Protein AF-A0A8C2ZSW8-F1 (afdb_monomer_lite)

Radius of gyration: 35.11 Å; chains: 1; bounding box: 58×54×121 Å

Sequence (244 aa):
MNSIKPERTEEQVAEGRSINLTCQYEGAIYSIQWYKQNQRSRPEFLLYITEGGLIRKTASDFSAHINKEEKRVHLEISSAAVTDSAVYYCALRPTVTGNTQSLYKNLWSKDNTPSFYKLSDGNTSLCLATDFSRTKAAKTKAGFNRTDAVRISGHSLYNQVALWSGEEDECEEGESASEYRTSALKVNMVSLTILGLRLLFLKTIVFNVLMTLRLWISHCKYYIYINIYIRIYIYIYIYIYIYI

Organism: Cyclopterus lumpus (NCBI:txid8103)

Secondary structure (DSSP, 8-state):
--EEEES-S-----TT--EEEEEEEES--S-EEEEEE-TTSPPEEEEEE-TT--EEESS-S-EEEEETTTTEEEEEESS--GGG-SEEEEEEPP---S--------------PPEEEEEEETTEEEEEEEEESSTTSGGGSTTTTSS--EEPTTSS-EEEEEE--SSSS----S--------------HHHHHHHHHHHHHHHHHHHHHHHHHHHHHHHHHHHHHHHHHHHHHHHHHHHHHH--

InterPro domains:
  IPR003599 Immunoglobulin domain subtype [SM00409] (8-106)
  IPR007110 Immunoglobulin-like domain [PS50835] (6-104)
  IPR013106 Immunoglobulin V-set domain [PF07686] (12-101)
  IPR013106 Immunoglobulin V-set domain [SM00406] (18-92)
  IPR013783 Immunoglobulin-like fold [G3DSA:2.60.40.10] (2-111)
  IPR036179 Immunoglobulin-like domain superfamily [SSF48726] (12-95)
  IPR051287 T cell receptor variable region [PTHR19367] (2-106)

Structure (mmCIF, N/CA/C/O backbone):
data_AF-A0A8C2ZSW8-F1
#
_entry.id   AF-A0A8C2ZSW8-F1
#
loop_
_atom_site.group_PDB
_atom_site.id
_atom_site.type_symbol
_atom_site.label_atom_id
_atom_site.label_alt_id
_atom_site.label_comp_id
_atom_site.label_asym_id
_atom_site.label_entity_id
_atom_site.label_seq_id
_atom_site.pdbx_PDB_ins_code
_atom_site.Cartn_x
_atom_site.Cartn_y
_atom_site.Cartn_z
_atom_site.occupancy
_atom_site.B_iso_or_equiv
_atom_site.auth_seq_id
_atom_site.auth_comp_id
_atom_site.auth_asym_id
_atom_site.auth_atom_id
_atom_site.pdbx_PDB_model_num
ATOM 1 N N . MET A 1 1 ? 19.226 9.048 -4.694 1.00 73.06 1 MET A N 1
ATOM 2 C CA . MET A 1 1 ? 18.314 8.372 -3.745 1.00 73.06 1 MET A CA 1
ATOM 3 C C . MET A 1 1 ? 17.527 7.345 -4.536 1.00 73.06 1 MET A C 1
ATOM 5 O O . MET A 1 1 ? 17.162 7.664 -5.658 1.00 73.06 1 MET A O 1
ATOM 9 N N . ASN A 1 2 ? 17.335 6.130 -4.020 1.00 86.25 2 ASN A N 1
ATOM 10 C CA . ASN A 1 2 ? 16.596 5.104 -4.759 1.00 86.25 2 ASN A CA 1
ATOM 11 C C . ASN A 1 2 ? 15.092 5.338 -4.596 1.00 86.25 2 ASN A C 1
ATOM 13 O O . ASN A 1 2 ? 14.635 5.570 -3.475 1.00 86.25 2 ASN A O 1
ATOM 17 N N . SER A 1 3 ? 14.336 5.275 -5.687 1.00 89.81 3 SER A N 1
ATOM 18 C CA . SER A 1 3 ? 12.885 5.480 -5.673 1.00 89.81 3 SER A CA 1
ATOM 19 C C . SER A 1 3 ? 12.189 4.480 -6.595 1.00 89.81 3 SER A C 1
ATOM 21 O O . SER A 1 3 ? 12.804 3.928 -7.508 1.00 89.81 3 SER A O 1
ATOM 23 N N . ILE A 1 4 ? 10.914 4.205 -6.324 1.00 93.56 4 ILE A N 1
ATOM 24 C CA . ILE A 1 4 ? 10.045 3.431 -7.210 1.00 93.56 4 ILE A CA 1
ATOM 25 C C . ILE A 1 4 ? 8.642 4.024 -7.166 1.00 93.56 4 ILE A C 1
ATOM 27 O O . ILE A 1 4 ? 8.156 4.395 -6.095 1.00 93.56 4 ILE A O 1
ATOM 31 N N . LYS A 1 5 ? 8.006 4.139 -8.328 1.00 93.88 5 LYS A N 1
ATOM 32 C CA . LYS A 1 5 ? 6.647 4.660 -8.480 1.00 93.88 5 LYS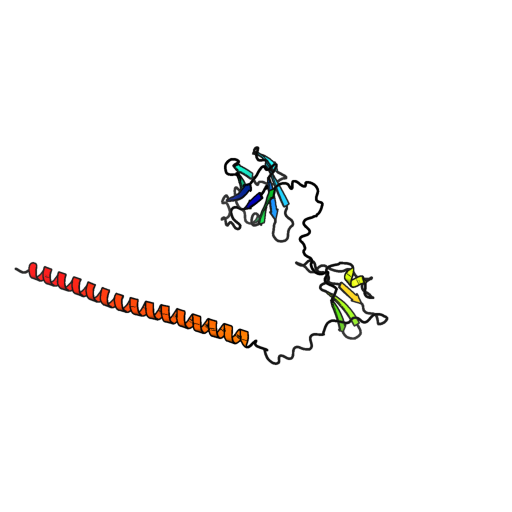 A CA 1
ATOM 33 C C . LYS A 1 5 ? 5.897 3.871 -9.556 1.00 93.88 5 LYS A C 1
ATOM 35 O O . LYS A 1 5 ? 6.515 3.488 -10.552 1.00 93.88 5 LYS A O 1
ATOM 40 N N . PRO A 1 6 ? 4.592 3.617 -9.386 1.00 95.31 6 PRO A N 1
ATOM 41 C CA . PRO A 1 6 ? 3.788 3.037 -10.452 1.00 95.31 6 PRO A CA 1
ATOM 42 C C . PRO A 1 6 ? 3.652 4.036 -11.609 1.00 95.31 6 PRO A C 1
ATOM 44 O O . PRO A 1 6 ? 3.584 5.244 -11.384 1.00 95.31 6 PRO A O 1
ATOM 47 N N . GLU A 1 7 ? 3.620 3.544 -12.847 1.00 93.62 7 GLU A N 1
ATOM 48 C CA . GLU A 1 7 ? 3.393 4.388 -14.030 1.00 93.62 7 GLU A CA 1
ATOM 49 C C . GLU A 1 7 ? 1.931 4.844 -14.118 1.00 93.62 7 GLU A C 1
ATOM 51 O O . GLU A 1 7 ? 1.646 5.961 -14.547 1.00 93.62 7 GLU A O 1
ATOM 56 N N . ARG A 1 8 ? 1.008 3.997 -13.649 1.00 91.00 8 ARG A N 1
ATOM 57 C CA . ARG A 1 8 ? -0.427 4.271 -13.555 1.00 91.00 8 ARG A CA 1
ATOM 58 C C . ARG A 1 8 ? -0.968 3.792 -12.216 1.00 91.00 8 ARG A C 1
ATOM 60 O O . ARG A 1 8 ? -0.540 2.768 -11.693 1.00 91.00 8 ARG A O 1
ATOM 67 N N . THR A 1 9 ? -1.895 4.558 -11.650 1.00 91.50 9 THR A N 1
ATOM 68 C CA . THR A 1 9 ? -2.510 4.267 -10.344 1.00 91.50 9 THR A CA 1
ATOM 69 C C . THR A 1 9 ? -3.731 3.362 -10.445 1.00 91.50 9 THR A C 1
ATOM 71 O O . THR A 1 9 ? -4.116 2.753 -9.453 1.00 91.50 9 THR A O 1
ATOM 74 N N . GLU A 1 10 ? -4.341 3.293 -11.626 1.00 91.88 10 GLU A N 1
ATOM 75 C CA . GLU A 1 10 ? -5.498 2.462 -11.929 1.00 91.88 10 GLU A CA 1
ATOM 76 C C . GLU A 1 10 ? -5.354 1.931 -13.354 1.00 91.88 10 GLU A C 1
ATOM 78 O O . GLU A 1 10 ? -4.911 2.651 -14.250 1.00 91.88 10 GLU A O 1
ATOM 83 N N . GLU A 1 11 ? -5.727 0.672 -13.543 1.00 92.06 11 GLU A N 1
ATOM 84 C CA . GLU A 1 11 ? -5.757 0.007 -14.836 1.00 92.06 11 GLU A CA 1
ATOM 85 C C . GLU A 1 11 ? -7.019 -0.843 -14.928 1.00 92.06 11 GLU A C 1
ATOM 87 O O . GLU A 1 11 ? -7.461 -1.430 -13.938 1.00 92.06 11 GLU A O 1
ATOM 92 N N . GLN A 1 12 ? -7.587 -0.925 -16.127 1.00 93.38 12 GLN A N 1
ATOM 93 C CA . GLN A 1 12 ? -8.774 -1.725 -16.401 1.00 93.38 12 GLN A CA 1
ATOM 94 C C . GLN A 1 12 ? -8.507 -2.614 -17.611 1.00 93.38 12 GLN A C 1
ATOM 96 O O . GLN A 1 12 ? -7.976 -2.166 -18.627 1.00 93.38 12 GLN A O 1
ATOM 101 N N . VAL A 1 13 ? -8.878 -3.886 -17.499 1.00 94.69 13 VAL A N 1
ATOM 102 C CA . VAL A 1 13 ? -8.685 -4.888 -18.546 1.00 94.69 13 VAL A CA 1
ATOM 103 C C . VAL A 1 13 ? -9.890 -5.818 -18.590 1.00 94.69 13 VAL A C 1
ATOM 105 O O . VAL A 1 13 ? -10.469 -6.148 -17.557 1.00 94.69 13 VAL A O 1
ATOM 108 N N . ALA A 1 14 ? -10.293 -6.209 -19.796 1.00 93.88 14 ALA A N 1
ATOM 109 C CA . ALA A 1 14 ? -11.344 -7.200 -19.980 1.00 93.88 14 ALA A CA 1
ATOM 110 C C . ALA A 1 14 ? -10.834 -8.603 -19.615 1.00 93.88 14 ALA A C 1
ATOM 112 O O . ALA A 1 14 ? -9.667 -8.923 -19.844 1.00 93.88 14 ALA A O 1
ATOM 113 N N . GLU A 1 15 ? -11.719 -9.451 -19.095 1.00 95.31 15 GLU A N 1
ATOM 114 C CA . GLU A 1 15 ? -11.393 -10.841 -18.770 1.00 95.31 15 GLU A CA 1
ATOM 115 C C . GLU A 1 15 ? -10.804 -11.587 -19.986 1.00 95.31 15 GLU A C 1
ATOM 117 O O . GLU A 1 15 ? -11.205 -11.369 -21.133 1.00 95.31 15 GLU A O 1
ATOM 122 N N . GLY A 1 16 ? -9.801 -12.431 -19.741 1.00 93.19 16 GLY A N 1
ATOM 123 C CA . GLY A 1 16 ? -9.070 -13.184 -20.764 1.00 93.19 16 GLY A CA 1
ATOM 124 C C . GLY A 1 16 ? -8.029 -12.377 -21.549 1.00 93.19 16 GLY A C 1
ATOM 125 O O . GLY A 1 16 ? -7.341 -12.939 -22.400 1.00 93.19 16 GLY A O 1
ATOM 126 N N . ARG A 1 17 ? -7.887 -11.067 -21.301 1.00 94.94 17 ARG A N 1
ATOM 127 C CA . ARG A 1 17 ? -6.838 -10.239 -21.920 1.00 94.94 17 ARG A CA 1
ATOM 128 C C . ARG A 1 17 ? -5.598 -10.158 -21.040 1.00 94.94 17 ARG A C 1
ATOM 130 O O . ARG A 1 17 ? -5.680 -10.231 -19.817 1.00 94.94 17 ARG A O 1
ATOM 137 N N . SER A 1 18 ? -4.452 -9.964 -21.682 1.00 93.69 18 SER A N 1
ATOM 138 C CA . SER A 1 18 ? -3.184 -9.734 -20.999 1.00 93.69 18 SER A CA 1
ATOM 139 C C . SER A 1 18 ? -3.051 -8.280 -20.547 1.00 93.69 18 SER A C 1
ATOM 141 O O . SER A 1 18 ? -3.403 -7.369 -21.303 1.00 93.69 18 SER A O 1
ATOM 143 N N . ILE A 1 19 ? -2.468 -8.048 -19.372 1.00 94.56 19 ILE A N 1
ATOM 144 C CA . ILE A 1 19 ? -2.087 -6.711 -18.904 1.00 94.56 19 ILE A CA 1
ATOM 145 C C . ILE A 1 19 ? -0.698 -6.714 -18.262 1.00 94.56 19 ILE A C 1
ATOM 147 O O . ILE A 1 19 ? -0.321 -7.664 -17.578 1.00 94.56 19 ILE A O 1
ATOM 151 N N . ASN A 1 20 ? 0.031 -5.611 -18.451 1.00 95.38 20 ASN A N 1
ATOM 152 C CA . ASN A 1 20 ? 1.308 -5.344 -17.798 1.00 95.38 20 ASN A CA 1
ATOM 153 C C . ASN A 1 20 ? 1.169 -4.191 -16.803 1.00 95.38 20 ASN A C 1
ATOM 155 O O . ASN A 1 20 ? 0.930 -3.051 -17.197 1.00 95.38 20 ASN A O 1
ATOM 159 N N . LEU A 1 21 ? 1.367 -4.479 -15.519 1.00 95.62 21 LEU A N 1
ATOM 160 C CA . LEU A 1 21 ? 1.432 -3.465 -14.471 1.00 95.62 21 LEU A CA 1
ATOM 161 C C . LEU A 1 21 ? 2.863 -2.943 -14.379 1.00 95.62 21 LEU A C 1
ATOM 163 O O . LEU A 1 21 ? 3.784 -3.707 -14.093 1.00 95.62 21 LEU A O 1
ATOM 167 N N . THR A 1 22 ? 3.055 -1.647 -14.618 1.00 96.94 22 THR A N 1
ATOM 168 C CA . THR A 1 22 ? 4.392 -1.061 -14.780 1.00 96.94 22 THR A CA 1
ATOM 169 C C . THR A 1 22 ? 4.775 -0.169 -13.609 1.00 96.94 22 THR A C 1
ATOM 171 O O . THR A 1 22 ? 4.013 0.710 -13.203 1.00 96.94 22 THR A O 1
ATOM 174 N N . CYS A 1 23 ? 6.002 -0.339 -13.119 1.00 95.69 23 CYS A N 1
ATOM 175 C CA . CYS A 1 23 ? 6.649 0.600 -12.215 1.00 95.69 23 CYS A CA 1
ATOM 176 C C . CYS A 1 23 ? 7.942 1.150 -12.811 1.00 95.69 23 CYS A C 1
ATOM 178 O O . CYS A 1 23 ?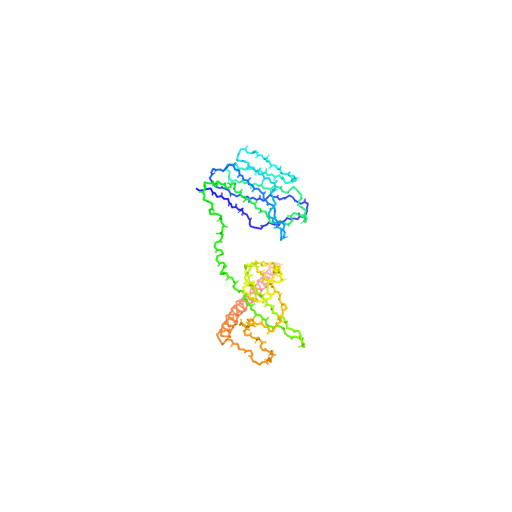 8.722 0.428 -13.430 1.00 95.69 23 CYS A O 1
ATOM 180 N N . GLN A 1 24 ? 8.171 2.438 -12.582 1.00 95.81 24 GLN A N 1
ATOM 181 C CA . GLN A 1 24 ? 9.410 3.131 -12.905 1.00 95.81 24 GLN A CA 1
ATOM 182 C C . GLN A 1 24 ? 10.249 3.260 -11.642 1.00 95.81 24 GLN A C 1
ATOM 184 O O . GLN A 1 24 ? 9.723 3.557 -10.565 1.00 95.81 24 GLN A O 1
ATOM 189 N N . TYR A 1 25 ? 11.551 3.046 -11.772 1.00 92.94 25 TYR A N 1
ATOM 190 C CA . TYR A 1 25 ? 12.474 3.114 -10.654 1.00 92.94 25 TYR A CA 1
ATOM 191 C C . TYR A 1 25 ? 13.660 4.026 -10.952 1.00 92.94 25 TYR A C 1
ATOM 193 O O . TYR A 1 25 ? 14.026 4.250 -12.097 1.00 92.94 25 TYR A O 1
ATOM 201 N N . GLU A 1 26 ? 14.289 4.558 -9.912 1.00 92.12 26 GLU A N 1
ATOM 202 C CA . GLU A 1 26 ? 15.483 5.392 -10.045 1.00 92.12 26 GLU A CA 1
ATOM 203 C C . GLU A 1 26 ? 16.583 4.897 -9.105 1.00 92.12 26 GLU A C 1
ATOM 205 O O . GLU A 1 26 ? 16.320 4.419 -7.997 1.00 92.12 26 GLU A O 1
ATOM 210 N N . GLY A 1 27 ? 17.835 5.040 -9.545 1.00 86.31 27 GLY A N 1
ATOM 211 C CA . GLY A 1 27 ? 19.022 4.664 -8.780 1.00 86.31 27 GLY A CA 1
ATOM 212 C C . GLY A 1 27 ? 19.530 3.242 -9.038 1.00 86.31 27 GLY A C 1
ATOM 213 O O . GLY A 1 27 ? 19.244 2.624 -10.070 1.00 86.31 27 GLY A O 1
ATOM 214 N N . ALA A 1 28 ? 20.351 2.758 -8.102 1.00 84.25 28 ALA A N 1
ATOM 215 C CA . ALA A 1 28 ? 20.980 1.439 -8.142 1.00 84.25 28 ALA A CA 1
ATOM 216 C C . ALA A 1 28 ? 20.207 0.483 -7.228 1.00 84.25 28 ALA A C 1
ATOM 218 O O . ALA A 1 28 ? 20.206 0.641 -6.003 1.00 84.25 28 ALA A O 1
ATOM 219 N N . ILE A 1 29 ? 19.517 -0.487 -7.828 1.00 83.75 29 ILE A N 1
ATOM 220 C CA . ILE A 1 29 ? 18.508 -1.295 -7.141 1.00 83.75 29 ILE A CA 1
ATOM 221 C C . ILE A 1 29 ? 18.918 -2.760 -7.133 1.00 83.75 29 ILE A C 1
ATOM 223 O O . ILE A 1 29 ? 19.098 -3.378 -8.175 1.00 83.75 29 ILE A O 1
ATOM 227 N N . TYR A 1 30 ? 19.011 -3.329 -5.931 1.00 83.25 30 TYR A N 1
ATOM 228 C CA . TYR A 1 30 ? 19.383 -4.731 -5.748 1.00 83.25 30 TYR A CA 1
ATOM 229 C C . TYR A 1 30 ? 18.255 -5.695 -6.118 1.00 83.25 30 TYR A C 1
ATOM 231 O O . TYR A 1 30 ? 18.484 -6.706 -6.778 1.00 83.25 30 TYR A O 1
ATOM 239 N N . SER A 1 31 ? 17.030 -5.399 -5.683 1.00 89.00 31 SER A N 1
ATOM 240 C CA . SER A 1 31 ? 15.863 -6.213 -6.012 1.00 89.00 31 SER A CA 1
ATOM 241 C C . SER A 1 31 ? 14.578 -5.412 -5.896 1.00 89.00 31 SER A C 1
ATOM 243 O O . SER A 1 31 ? 14.396 -4.664 -4.928 1.00 89.00 31 SER A O 1
ATOM 245 N N . ILE A 1 32 ? 13.674 -5.657 -6.833 1.00 92.56 32 ILE A N 1
ATOM 246 C CA . ILE A 1 32 ? 12.311 -5.148 -6.845 1.00 92.56 32 ILE A CA 1
ATOM 247 C C . ILE A 1 32 ? 11.373 -6.304 -6.513 1.00 92.56 32 ILE A C 1
ATOM 249 O O . ILE A 1 32 ? 11.524 -7.404 -7.036 1.00 92.56 32 ILE A O 1
ATOM 253 N N . GLN A 1 33 ? 10.431 -6.063 -5.614 1.00 92.50 33 GLN A N 1
ATOM 254 C CA . GLN A 1 33 ? 9.500 -7.043 -5.071 1.00 92.50 33 GLN A CA 1
ATOM 255 C C . GLN A 1 33 ? 8.075 -6.681 -5.475 1.00 92.50 33 GLN A C 1
ATOM 257 O O . GLN A 1 33 ? 7.699 -5.511 -5.406 1.00 92.50 33 GLN A O 1
ATOM 262 N N . TRP A 1 34 ? 7.289 -7.686 -5.848 1.00 94.12 34 TRP A N 1
ATOM 263 C CA . TRP A 1 34 ? 5.887 -7.543 -6.217 1.00 94.12 34 TRP A CA 1
ATOM 264 C C . TRP A 1 34 ? 4.976 -8.180 -5.175 1.00 94.12 34 TRP A C 1
ATOM 266 O O . TRP A 1 34 ? 5.228 -9.295 -4.711 1.00 94.12 34 TRP A O 1
ATOM 276 N N . TYR A 1 35 ? 3.899 -7.474 -4.840 1.00 93.31 35 TYR A N 1
ATOM 277 C CA . TYR A 1 35 ? 2.878 -7.925 -3.903 1.00 93.31 35 TYR A CA 1
ATOM 278 C C . TYR A 1 35 ? 1.480 -7.755 -4.497 1.00 93.31 35 TYR A C 1
ATOM 280 O O . TYR A 1 35 ? 1.232 -6.785 -5.212 1.00 93.31 35 TYR A O 1
ATOM 288 N N . LYS A 1 36 ? 0.560 -8.655 -4.143 1.00 93.38 36 LYS A N 1
ATOM 289 C CA . LYS A 1 36 ? -0.882 -8.543 -4.417 1.00 93.38 36 LYS A CA 1
ATOM 290 C C . LYS A 1 36 ? -1.623 -8.371 -3.098 1.00 93.38 36 LYS A C 1
ATOM 292 O O . LYS A 1 36 ? -1.352 -9.086 -2.139 1.00 93.38 36 LYS A O 1
ATOM 297 N N . GLN A 1 37 ? -2.563 -7.439 -3.037 1.00 93.69 37 GLN A N 1
ATOM 298 C CA . GLN A 1 37 ? -3.431 -7.238 -1.886 1.00 93.69 37 GLN A CA 1
ATOM 299 C C . GLN A 1 37 ? -4.891 -7.298 -2.323 1.00 93.69 37 GLN A C 1
ATOM 301 O O . GLN A 1 37 ? -5.406 -6.389 -2.977 1.00 93.69 37 GLN A O 1
ATOM 306 N N . ASN A 1 38 ? -5.564 -8.368 -1.909 1.00 90.94 38 ASN A N 1
ATOM 307 C CA . ASN A 1 38 ? -7.009 -8.490 -2.047 1.00 90.94 38 ASN A CA 1
ATOM 308 C C . ASN A 1 38 ? -7.722 -7.553 -1.060 1.00 90.94 38 ASN A C 1
ATOM 310 O O . ASN A 1 38 ? -7.150 -7.116 -0.054 1.00 90.94 38 ASN A O 1
ATOM 314 N N . GLN A 1 39 ? -8.991 -7.248 -1.336 1.00 87.38 39 GLN A N 1
ATOM 315 C CA . GLN A 1 39 ? -9.787 -6.374 -0.477 1.00 87.38 39 GLN A CA 1
ATOM 316 C C . GLN A 1 39 ? -9.775 -6.872 0.975 1.00 87.38 39 GLN A C 1
ATOM 318 O O . GLN A 1 39 ? -10.111 -8.019 1.254 1.00 87.38 39 GLN A O 1
ATOM 323 N N . ARG A 1 40 ? -9.406 -5.984 1.909 1.00 86.12 40 ARG A N 1
ATOM 324 C CA . ARG A 1 40 ? -9.328 -6.257 3.360 1.00 86.12 40 ARG A CA 1
ATOM 325 C C . ARG A 1 40 ? -8.319 -7.344 3.769 1.00 86.12 40 ARG A C 1
ATOM 327 O O . ARG A 1 40 ? -8.318 -7.755 4.927 1.00 86.12 40 ARG A O 1
ATOM 334 N N . SER A 1 41 ? -7.437 -7.776 2.872 1.00 86.56 41 SER A N 1
ATOM 335 C CA . SER A 1 41 ? -6.364 -8.731 3.169 1.00 86.56 41 SER A CA 1
ATOM 336 C C . SER A 1 41 ? -5.029 -8.018 3.387 1.00 86.56 41 SER A C 1
ATOM 338 O O . SER A 1 41 ? -4.877 -6.839 3.067 1.00 86.56 41 SER A O 1
ATOM 340 N N . ARG A 1 42 ? -4.039 -8.721 3.944 1.00 88.88 42 ARG A N 1
ATOM 341 C CA . ARG A 1 42 ? -2.646 -8.243 3.977 1.00 88.88 42 ARG A CA 1
ATOM 342 C C . ARG A 1 42 ? -1.998 -8.394 2.588 1.00 88.88 42 ARG A C 1
ATOM 344 O O . ARG A 1 42 ? -2.404 -9.299 1.865 1.00 88.88 42 ARG A O 1
ATOM 351 N N . PRO A 1 43 ? -0.997 -7.573 2.219 1.00 91.81 43 PRO A N 1
ATOM 352 C CA . PRO A 1 43 ? -0.225 -7.798 1.001 1.00 91.81 43 PRO A CA 1
ATOM 353 C C . PRO A 1 43 ? 0.483 -9.156 1.029 1.00 91.81 43 PRO A C 1
ATOM 355 O O . PRO A 1 43 ? 1.168 -9.491 1.999 1.00 91.81 43 PRO A O 1
ATOM 358 N N . GLU A 1 44 ? 0.329 -9.923 -0.042 1.00 91.81 44 GLU A N 1
ATOM 359 C CA . GLU A 1 44 ? 0.962 -11.221 -0.247 1.00 91.81 44 GLU A CA 1
ATOM 360 C C . GLU A 1 44 ? 2.111 -11.082 -1.239 1.00 91.81 44 GLU A C 1
ATOM 362 O O . GLU A 1 44 ? 1.969 -10.460 -2.291 1.00 91.81 44 GLU A O 1
ATOM 367 N N . PHE A 1 45 ? 3.269 -11.637 -0.887 1.00 91.56 45 PHE A N 1
ATOM 368 C CA . PHE A 1 45 ? 4.452 -11.602 -1.738 1.00 91.56 45 PHE A CA 1
ATOM 369 C C . PHE A 1 45 ? 4.284 -12.548 -2.932 1.00 91.56 45 PHE A C 1
ATOM 371 O O . PHE A 1 45 ? 4.050 -13.742 -2.745 1.00 91.56 45 PHE A O 1
ATOM 378 N N . LEU A 1 46 ? 4.453 -12.023 -4.147 1.00 92.12 46 LEU A N 1
ATOM 379 C CA . LEU A 1 46 ? 4.350 -12.795 -5.387 1.00 92.12 46 LEU A CA 1
ATOM 380 C C . LEU A 1 46 ? 5.725 -13.308 -5.829 1.00 92.12 46 LEU A C 1
ATOM 382 O O . LEU A 1 46 ? 5.971 -14.515 -5.937 1.00 92.12 46 LEU A O 1
ATOM 386 N N . LEU A 1 47 ? 6.626 -12.360 -6.095 1.00 93.25 47 LEU A N 1
ATOM 387 C CA . LEU A 1 47 ? 7.944 -12.597 -6.668 1.00 93.25 47 LEU A CA 1
ATOM 388 C C . LEU A 1 47 ? 8.874 -11.403 -6.435 1.00 93.25 47 LEU A C 1
ATOM 390 O O . LEU A 1 47 ? 8.432 -10.297 -6.117 1.00 93.25 47 LEU A O 1
ATOM 394 N N . TYR A 1 48 ? 10.172 -11.616 -6.645 1.00 91.88 48 TYR A N 1
ATOM 395 C CA . TYR A 1 48 ? 11.128 -10.527 -6.827 1.00 91.88 48 TYR A CA 1
ATOM 396 C C . TYR A 1 48 ? 11.920 -10.698 -8.119 1.00 91.88 48 TYR A C 1
ATOM 398 O O . TYR A 1 48 ? 12.121 -11.819 -8.591 1.00 91.88 48 TYR A O 1
ATOM 406 N N . ILE A 1 49 ? 12.406 -9.575 -8.641 1.00 91.81 49 ILE A N 1
ATOM 407 C CA . ILE A 1 49 ? 13.277 -9.480 -9.809 1.00 91.81 49 ILE A CA 1
ATOM 408 C C . ILE A 1 49 ? 14.478 -8.582 -9.495 1.00 91.81 49 ILE A C 1
ATOM 410 O O . ILE A 1 49 ? 14.344 -7.554 -8.826 1.00 91.81 49 ILE A O 1
ATOM 414 N N . THR A 1 50 ? 15.671 -8.984 -9.921 1.00 91.06 50 THR A N 1
ATOM 415 C CA . THR A 1 50 ? 16.878 -8.149 -9.831 1.00 91.06 50 THR A CA 1
ATOM 416 C C . THR A 1 50 ? 17.094 -7.380 -11.130 1.00 91.06 50 THR A C 1
ATOM 418 O O . THR A 1 50 ? 16.608 -7.781 -12.184 1.00 91.06 50 THR A O 1
ATOM 421 N N . GLU A 1 51 ? 17.881 -6.304 -11.088 1.00 87.19 51 GLU A N 1
ATOM 422 C CA . GLU A 1 51 ? 18.273 -5.571 -12.303 1.00 87.19 51 GLU A CA 1
ATOM 423 C C . GLU A 1 51 ? 19.088 -6.437 -13.289 1.00 87.19 51 GLU A C 1
ATOM 425 O O . GLU A 1 51 ? 19.154 -6.136 -14.477 1.00 87.19 51 GLU A O 1
ATOM 430 N N . GLY A 1 52 ? 19.666 -7.546 -12.812 1.00 83.75 52 GLY A N 1
ATOM 431 C CA . GLY A 1 52 ? 20.301 -8.571 -13.645 1.00 83.75 52 GLY A CA 1
ATOM 432 C C . GLY A 1 52 ? 19.330 -9.588 -14.261 1.00 83.75 52 GLY A C 1
ATOM 433 O O . GLY A 1 52 ? 19.790 -10.560 -14.847 1.00 83.75 52 GLY A O 1
ATOM 434 N N . GLY A 1 53 ? 18.014 -9.415 -14.095 1.00 81.81 53 GLY A N 1
ATOM 435 C CA . GLY A 1 53 ? 16.987 -10.293 -14.665 1.00 81.81 53 GLY A CA 1
ATOM 436 C C . GLY A 1 53 ? 16.732 -11.587 -13.885 1.00 81.81 53 GLY A C 1
ATOM 437 O O . GLY A 1 53 ? 15.966 -12.432 -14.339 1.00 81.81 53 GLY A O 1
ATOM 438 N N . LEU A 1 54 ? 17.332 -11.763 -12.701 1.00 86.50 54 LEU A N 1
ATOM 439 C CA . LEU A 1 54 ? 17.080 -12.943 -11.871 1.00 86.50 54 LEU A CA 1
ATOM 440 C C . LEU A 1 54 ? 15.711 -12.822 -11.201 1.00 86.50 54 LEU A C 1
ATOM 442 O O . LEU A 1 54 ? 15.476 -11.871 -10.454 1.00 86.50 54 LEU A O 1
ATOM 446 N N . ILE A 1 55 ? 14.844 -13.810 -11.425 1.00 87.81 55 ILE A N 1
ATOM 447 C CA . ILE A 1 55 ? 13.486 -13.867 -10.875 1.00 87.81 55 ILE A CA 1
ATOM 448 C C . ILE A 1 55 ? 13.386 -15.010 -9.867 1.00 87.81 55 ILE A C 1
ATOM 450 O O . ILE A 1 55 ? 13.792 -16.136 -10.153 1.00 87.81 55 ILE A O 1
ATOM 454 N N . ARG A 1 56 ? 12.786 -14.748 -8.702 1.00 85.69 56 ARG A N 1
ATOM 455 C CA . ARG A 1 56 ? 12.382 -15.793 -7.750 1.00 85.69 56 ARG A CA 1
ATOM 456 C C . ARG A 1 56 ? 10.916 -15.616 -7.387 1.00 85.69 56 ARG A C 1
ATOM 458 O O . ARG A 1 56 ? 10.520 -14.558 -6.900 1.00 85.69 56 ARG A O 1
ATOM 465 N N . LYS A 1 57 ? 10.135 -16.667 -7.622 1.00 85.50 57 LYS A N 1
ATOM 466 C CA . LYS A 1 57 ? 8.692 -16.727 -7.362 1.00 85.50 57 LYS A CA 1
ATOM 467 C C . LYS A 1 57 ? 8.420 -17.607 -6.145 1.00 85.50 57 LYS A C 1
ATOM 469 O O . LYS A 1 57 ? 9.186 -18.536 -5.891 1.00 85.50 57 LYS A O 1
ATOM 474 N N . THR A 1 58 ? 7.346 -17.323 -5.411 1.00 69.81 58 THR A N 1
ATOM 475 C CA . THR A 1 58 ? 6.946 -18.160 -4.265 1.00 69.81 58 THR A CA 1
ATOM 476 C C . THR A 1 58 ? 5.981 -19.273 -4.666 1.00 69.81 58 THR A C 1
ATOM 478 O O . THR A 1 58 ? 6.152 -20.386 -4.184 1.00 69.81 58 THR A O 1
ATOM 481 N N . ALA A 1 59 ? 5.018 -19.005 -5.557 1.00 60.94 59 ALA A N 1
ATOM 482 C CA . ALA A 1 59 ? 4.095 -20.019 -6.101 1.00 60.94 59 ALA A CA 1
ATOM 483 C C . ALA A 1 59 ? 3.163 -19.504 -7.222 1.00 60.94 59 ALA A C 1
ATOM 485 O O . ALA A 1 59 ? 2.293 -20.245 -7.661 1.00 60.94 59 ALA A O 1
ATOM 486 N N . SER A 1 60 ? 3.261 -18.236 -7.644 1.00 68.06 60 SER A N 1
ATOM 487 C CA . SER A 1 60 ? 2.250 -17.627 -8.518 1.00 68.06 60 SER A CA 1
ATOM 488 C C . SER A 1 60 ? 2.561 -17.758 -10.009 1.00 68.06 60 SER A C 1
ATOM 490 O O . SER A 1 60 ? 3.722 -17.616 -10.404 1.00 68.06 60 SER A O 1
ATOM 492 N N . ASP A 1 61 ? 1.512 -17.828 -10.828 1.00 79.44 61 ASP A N 1
ATOM 493 C CA . ASP A 1 61 ? 1.596 -17.824 -12.298 1.00 79.44 61 ASP A CA 1
ATOM 494 C C . ASP A 1 61 ? 2.024 -16.471 -12.890 1.00 79.44 61 ASP A C 1
ATOM 496 O O . ASP A 1 61 ? 2.353 -16.383 -14.071 1.00 79.44 61 ASP A O 1
ATOM 500 N N . PHE A 1 62 ? 2.101 -15.416 -12.071 1.00 86.38 62 PHE A N 1
ATOM 501 C CA . PHE A 1 62 ? 2.580 -14.106 -12.508 1.00 86.38 62 PHE A CA 1
ATOM 502 C C . PHE A 1 62 ? 4.014 -14.168 -13.056 1.00 86.38 62 PHE A C 1
ATOM 504 O O . PHE A 1 62 ? 4.917 -14.777 -12.464 1.00 86.38 62 PHE A O 1
ATOM 511 N N . SER A 1 63 ? 4.243 -13.502 -14.184 1.00 89.00 63 SER A N 1
ATOM 512 C CA . SER A 1 63 ? 5.563 -13.227 -14.759 1.00 89.00 63 SER A CA 1
ATOM 513 C C . SER A 1 63 ? 5.965 -11.783 -14.479 1.00 89.00 63 SER A C 1
ATOM 515 O O . SER A 1 63 ? 5.129 -10.927 -14.206 1.00 89.00 63 SER A O 1
ATOM 517 N N . ALA A 1 64 ? 7.266 -11.505 -14.502 1.00 92.31 64 ALA A N 1
ATOM 518 C CA . ALA A 1 64 ? 7.759 -10.142 -14.414 1.00 92.31 64 ALA A CA 1
ATOM 519 C C . ALA A 1 64 ? 8.937 -9.939 -15.356 1.00 92.31 64 ALA A C 1
ATOM 521 O O . ALA A 1 64 ? 9.760 -10.836 -15.520 1.00 92.31 64 ALA A O 1
ATOM 522 N N . HIS A 1 65 ? 9.022 -8.744 -15.928 1.00 92.69 65 HIS A N 1
ATOM 523 C CA . HIS A 1 65 ? 10.042 -8.351 -16.894 1.00 92.69 65 HIS A CA 1
ATOM 524 C C . HIS A 1 65 ? 10.699 -7.055 -16.439 1.00 92.69 65 HIS A C 1
ATOM 526 O O . HIS A 1 65 ? 10.039 -6.199 -15.851 1.00 92.69 65 HIS A O 1
ATOM 532 N N . ILE A 1 66 ? 11.992 -6.894 -16.703 1.00 92.69 66 ILE A N 1
ATOM 533 C CA . ILE A 1 66 ? 12.734 -5.682 -16.350 1.00 92.69 66 ILE A CA 1
ATOM 534 C C . ILE A 1 66 ? 13.413 -5.105 -17.584 1.00 92.69 66 ILE A C 1
ATOM 536 O O . ILE A 1 66 ? 14.139 -5.803 -18.287 1.00 92.69 66 ILE A O 1
ATOM 540 N N . ASN A 1 67 ? 13.187 -3.818 -17.824 1.00 93.25 67 ASN A N 1
ATOM 541 C CA . ASN A 1 67 ? 13.940 -3.029 -18.781 1.00 93.25 67 ASN A CA 1
ATOM 542 C C . ASN A 1 67 ? 14.902 -2.127 -18.000 1.00 93.25 67 ASN A C 1
ATOM 544 O O . ASN A 1 67 ? 14.508 -1.114 -17.418 1.00 93.25 67 ASN A O 1
ATOM 548 N N . LYS A 1 68 ? 16.176 -2.524 -17.975 1.00 90.38 68 LYS A N 1
ATOM 549 C CA . LYS A 1 68 ? 17.236 -1.812 -17.255 1.00 90.38 68 LYS A CA 1
ATOM 550 C C . LYS A 1 68 ? 17.555 -0.446 -17.868 1.00 90.38 68 LYS A C 1
ATOM 552 O O . LYS A 1 68 ? 17.912 0.471 -17.129 1.00 90.38 68 LYS A O 1
ATOM 557 N N . GLU A 1 69 ? 17.447 -0.322 -19.189 1.00 90.50 69 GLU A N 1
ATOM 558 C CA . GLU A 1 69 ? 17.770 0.901 -19.934 1.00 90.50 69 GLU A CA 1
ATOM 559 C C . GLU A 1 69 ? 16.740 1.993 -19.642 1.00 90.50 69 GLU A C 1
ATOM 561 O O . GLU A 1 69 ? 17.102 3.115 -19.296 1.00 90.50 69 GLU A O 1
ATOM 566 N N . GLU A 1 70 ? 15.457 1.631 -19.670 1.00 93.56 70 GLU A N 1
ATOM 567 C CA . GLU A 1 70 ? 14.345 2.542 -19.370 1.00 93.56 70 GLU A CA 1
ATOM 568 C C . GLU A 1 70 ? 14.011 2.637 -17.877 1.00 93.56 70 GLU A C 1
ATOM 570 O O . GLU A 1 70 ? 13.114 3.383 -17.487 1.00 93.56 70 GLU A O 1
ATOM 575 N N . LYS A 1 71 ? 14.706 1.863 -17.036 1.00 93.06 71 LYS A N 1
ATOM 576 C CA . LYS A 1 71 ? 14.447 1.753 -15.595 1.00 93.06 71 LYS A CA 1
ATOM 577 C C . LYS A 1 71 ? 12.977 1.433 -15.283 1.00 93.06 71 LYS A C 1
ATOM 579 O O . LYS A 1 71 ? 12.353 2.017 -14.391 1.00 93.06 71 LYS A O 1
ATOM 584 N N . ARG A 1 72 ? 12.429 0.466 -16.021 1.00 95.19 72 ARG A N 1
ATOM 585 C CA . ARG A 1 72 ? 11.053 -0.026 -15.889 1.00 95.19 72 ARG A CA 1
ATOM 586 C C . ARG A 1 72 ? 11.016 -1.483 -15.474 1.00 95.19 72 ARG A C 1
ATOM 588 O O . ARG A 1 72 ? 11.863 -2.285 -15.857 1.00 95.19 72 ARG A O 1
ATOM 595 N N . VAL A 1 73 ? 9.995 -1.830 -14.708 1.00 95.19 73 VAL A N 1
ATOM 596 C CA . VAL A 1 73 ? 9.681 -3.204 -14.333 1.00 95.19 73 VAL A CA 1
ATOM 597 C C . VAL A 1 73 ? 8.195 -3.447 -14.532 1.00 95.19 73 VAL A C 1
ATOM 599 O O . VAL A 1 73 ? 7.367 -2.619 -14.155 1.00 95.19 73 VAL A O 1
ATOM 602 N N . HIS A 1 74 ? 7.866 -4.591 -15.111 1.00 95.12 74 HIS A N 1
ATOM 603 C CA . HIS A 1 74 ? 6.509 -4.975 -15.461 1.00 95.12 74 HIS A CA 1
ATOM 604 C C . HIS A 1 74 ? 6.144 -6.257 -14.723 1.00 95.12 74 HIS A C 1
ATOM 606 O O . HIS A 1 74 ? 6.938 -7.196 -14.721 1.00 95.12 74 HIS A O 1
ATOM 612 N N . LEU A 1 75 ? 4.962 -6.303 -14.115 1.00 95.06 75 LEU A N 1
ATOM 613 C CA . LEU A 1 75 ? 4.298 -7.543 -13.724 1.00 95.06 75 LEU A CA 1
ATOM 614 C C . LEU A 1 75 ? 3.286 -7.884 -14.814 1.00 95.06 75 LEU A C 1
ATOM 616 O O . LEU A 1 75 ? 2.394 -7.088 -15.096 1.00 95.06 75 LEU A O 1
ATOM 620 N N . GLU A 1 76 ? 3.438 -9.045 -15.426 1.00 93.75 76 GLU A N 1
ATOM 621 C CA . GLU A 1 76 ? 2.579 -9.519 -16.499 1.00 93.75 76 GLU A CA 1
ATOM 622 C C . GLU A 1 76 ? 1.521 -10.474 -15.939 1.00 93.75 76 GLU A C 1
ATOM 624 O O . GLU A 1 76 ? 1.812 -11.431 -15.211 1.00 93.75 76 GLU A O 1
ATOM 629 N N . ILE A 1 77 ? 0.276 -10.189 -16.309 1.00 93.19 77 ILE A N 1
ATOM 630 C CA . ILE A 1 77 ? -0.886 -11.048 -16.116 1.00 93.19 77 ILE A CA 1
ATOM 631 C C . ILE A 1 77 ? -1.293 -11.495 -17.517 1.00 93.19 77 ILE A C 1
ATOM 633 O O . ILE A 1 77 ? -1.830 -10.701 -18.286 1.00 93.19 77 ILE A O 1
ATOM 637 N N . SER A 1 78 ? -0.985 -12.740 -17.876 1.00 92.31 78 SER A N 1
ATOM 638 C CA . SER A 1 78 ? -1.147 -13.254 -19.245 1.00 92.31 78 SER A CA 1
ATOM 639 C C . SER A 1 78 ? -2.612 -13.386 -19.670 1.00 92.31 78 SER A C 1
ATOM 641 O O . SER A 1 78 ? -2.947 -13.122 -20.823 1.00 92.31 78 SER A O 1
ATOM 643 N N . SER A 1 79 ? -3.491 -13.752 -18.737 1.00 93.44 79 SER A N 1
ATOM 644 C CA . SER A 1 79 ? -4.934 -13.863 -18.945 1.00 93.44 79 SER A CA 1
ATOM 645 C C . SER A 1 79 ? -5.657 -13.385 -17.692 1.00 93.44 79 SER A C 1
ATOM 647 O O . SER A 1 79 ? -5.777 -14.136 -16.728 1.00 93.44 79 SER A O 1
ATOM 649 N N . ALA A 1 80 ? -6.123 -12.136 -17.701 1.00 93.50 80 ALA A N 1
ATOM 650 C CA . ALA A 1 80 ? -6.793 -11.531 -16.558 1.00 93.50 80 ALA A CA 1
ATOM 651 C C . ALA A 1 80 ? -8.086 -12.279 -16.206 1.00 93.50 80 ALA A C 1
ATOM 653 O O . ALA A 1 80 ? -8.965 -12.426 -17.056 1.00 93.50 80 ALA A O 1
ATOM 654 N N . ALA A 1 81 ? -8.217 -12.707 -14.953 1.00 92.75 81 ALA A N 1
ATOM 655 C CA . ALA A 1 81 ? -9.452 -13.250 -14.395 1.00 92.75 81 ALA A CA 1
ATOM 656 C C . ALA A 1 81 ? -10.071 -12.269 -13.389 1.00 92.75 81 ALA A C 1
ATOM 658 O O . ALA A 1 81 ? -9.387 -11.411 -12.829 1.00 92.75 81 ALA A O 1
ATOM 659 N N . VAL A 1 82 ? -11.361 -12.420 -13.073 1.00 91.19 82 VAL A N 1
ATOM 660 C CA . VAL A 1 82 ? -12.018 -11.594 -12.035 1.00 91.19 82 VAL A CA 1
ATOM 661 C C . VAL A 1 82 ? -11.271 -11.675 -10.693 1.00 91.19 82 VAL A C 1
ATOM 663 O O . VAL A 1 82 ? -11.143 -10.672 -9.989 1.00 91.19 82 VAL A O 1
ATOM 666 N N . THR A 1 83 ? -10.692 -12.836 -10.375 1.00 89.94 83 THR A N 1
ATOM 667 C CA . THR A 1 83 ? -9.864 -13.081 -9.179 1.00 89.94 83 THR A CA 1
ATOM 668 C C . THR A 1 83 ? -8.547 -12.299 -9.148 1.00 89.94 83 THR A C 1
ATOM 670 O O . THR A 1 83 ? -7.890 -12.246 -8.105 1.00 89.94 83 THR A O 1
ATOM 673 N N . ASP A 1 84 ? -8.142 -11.686 -10.260 1.00 91.00 84 ASP A N 1
ATOM 674 C CA . ASP A 1 84 ? -6.972 -10.807 -10.345 1.00 91.00 84 ASP A CA 1
ATOM 675 C C . ASP A 1 84 ? -7.281 -9.351 -10.004 1.00 91.00 84 ASP A C 1
ATOM 677 O O . ASP A 1 84 ? -6.364 -8.554 -9.833 1.00 91.00 84 ASP A O 1
ATOM 681 N N . SER A 1 85 ? -8.553 -9.008 -9.798 1.00 93.50 85 SER A N 1
ATOM 682 C CA . SER A 1 85 ? -8.960 -7.672 -9.361 1.00 93.50 85 SER A CA 1
ATOM 683 C C . SER A 1 85 ? -8.483 -7.395 -7.929 1.00 93.50 85 SER A C 1
ATOM 685 O O . SER A 1 85 ? -9.120 -7.788 -6.949 1.00 93.50 85 SER A O 1
ATOM 687 N N . ALA A 1 86 ? -7.342 -6.721 -7.801 1.00 94.31 86 ALA A N 1
ATOM 688 C CA . ALA A 1 86 ? -6.666 -6.451 -6.535 1.00 94.31 86 ALA A CA 1
ATOM 689 C C . ALA A 1 86 ? -5.758 -5.215 -6.637 1.00 94.31 86 ALA A C 1
ATOM 691 O O . ALA A 1 86 ? -5.533 -4.675 -7.719 1.00 94.31 86 ALA A O 1
ATOM 692 N N . VAL A 1 87 ? -5.202 -4.778 -5.504 1.00 95.12 87 VAL A N 1
ATOM 693 C CA . VAL A 1 87 ? -4.146 -3.757 -5.496 1.00 95.12 87 VAL A CA 1
ATOM 694 C C . VAL A 1 87 ? -2.792 -4.444 -5.619 1.00 95.12 87 VAL A C 1
ATOM 696 O O . VAL A 1 87 ? -2.479 -5.351 -4.848 1.00 95.12 87 VAL A O 1
ATOM 699 N N . TYR A 1 88 ? -1.973 -3.993 -6.565 1.00 94.62 88 TYR A N 1
ATOM 700 C CA . TYR A 1 88 ? -0.628 -4.515 -6.784 1.00 94.62 88 TYR A CA 1
ATOM 701 C C . TYR A 1 88 ? 0.416 -3.490 -6.348 1.00 94.62 88 TYR A C 1
ATOM 703 O O . TYR A 1 88 ? 0.337 -2.317 -6.707 1.00 94.62 88 TYR A O 1
ATOM 711 N N . TYR A 1 89 ? 1.411 -3.939 -5.585 1.00 94.69 89 TYR A N 1
ATOM 712 C CA . TYR A 1 89 ? 2.507 -3.096 -5.113 1.00 94.69 89 TYR A CA 1
ATOM 713 C C . TYR A 1 89 ? 3.832 -3.553 -5.702 1.00 94.69 89 TYR A C 1
ATOM 715 O O . TYR A 1 89 ? 4.173 -4.733 -5.632 1.00 94.69 89 TYR A O 1
ATOM 723 N N . CYS A 1 90 ? 4.613 -2.593 -6.184 1.00 93.38 90 CYS A N 1
ATOM 724 C CA . CYS A 1 90 ? 6.031 -2.751 -6.459 1.00 93.38 90 CYS A CA 1
ATOM 725 C C . CYS A 1 90 ? 6.825 -2.035 -5.360 1.00 93.38 90 CYS A C 1
ATOM 727 O O . CYS A 1 90 ? 6.561 -0.879 -5.026 1.00 93.38 90 CYS A O 1
ATOM 729 N N . ALA A 1 91 ? 7.788 -2.727 -4.765 1.00 93.00 91 ALA A N 1
ATOM 730 C CA . ALA A 1 91 ? 8.591 -2.193 -3.677 1.00 93.00 91 ALA A CA 1
ATOM 731 C C . ALA A 1 91 ? 10.066 -2.500 -3.901 1.00 93.00 91 ALA A C 1
ATOM 733 O O . ALA A 1 91 ? 10.435 -3.562 -4.402 1.00 93.00 91 ALA A O 1
ATOM 734 N N . LEU A 1 92 ? 10.929 -1.579 -3.493 1.00 91.19 92 LEU A N 1
ATOM 735 C CA . LEU A 1 92 ? 12.355 -1.860 -3.416 1.00 91.19 92 LEU A CA 1
ATOM 736 C C . LEU A 1 92 ? 12.619 -2.664 -2.155 1.00 91.19 92 LEU A C 1
ATOM 738 O O . LEU A 1 92 ? 12.008 -2.400 -1.116 1.00 91.19 92 LEU A O 1
ATOM 742 N N . ARG A 1 93 ? 13.557 -3.615 -2.215 1.00 78.50 93 ARG A N 1
ATOM 743 C CA . ARG A 1 93 ? 14.053 -4.221 -0.978 1.00 78.50 93 ARG A CA 1
ATOM 744 C C . ARG A 1 93 ? 14.580 -3.096 -0.088 1.00 78.50 93 ARG A C 1
ATOM 746 O O . ARG A 1 93 ? 15.438 -2.337 -0.543 1.00 78.50 93 ARG A O 1
ATOM 753 N N . PRO A 1 94 ? 14.088 -2.978 1.152 1.00 63.41 94 PRO A N 1
ATOM 754 C CA . PRO A 1 94 ? 14.555 -1.937 2.040 1.00 63.41 94 PRO A CA 1
ATOM 755 C C . PRO A 1 94 ? 16.040 -2.170 2.318 1.00 63.41 94 PRO A C 1
ATOM 757 O O . PRO A 1 94 ? 16.435 -3.192 2.882 1.00 63.41 94 PRO A O 1
ATOM 760 N N . THR A 1 95 ? 16.875 -1.220 1.905 1.00 55.00 95 THR A N 1
ATOM 761 C CA . THR A 1 95 ? 18.250 -1.097 2.383 1.00 55.00 95 THR A CA 1
ATOM 762 C C . THR A 1 95 ? 18.151 -0.514 3.783 1.00 55.00 95 THR A C 1
ATOM 764 O O . THR A 1 95 ? 18.264 0.692 3.982 1.00 55.00 95 THR A O 1
ATOM 767 N N . VAL A 1 96 ? 17.821 -1.351 4.766 1.00 47.41 96 VAL A N 1
ATOM 768 C CA . VAL A 1 96 ? 17.842 -0.911 6.159 1.00 47.41 96 VAL A CA 1
ATOM 769 C C . VAL A 1 96 ? 19.311 -0.775 6.558 1.00 47.41 96 VAL A C 1
ATOM 771 O O . VAL A 1 96 ? 19.903 -1.690 7.119 1.00 47.41 96 VAL A O 1
ATOM 774 N N . THR A 1 97 ? 19.928 0.365 6.251 1.00 46.59 97 THR A N 1
ATOM 775 C CA . THR A 1 97 ? 21.010 0.871 7.093 1.00 46.59 97 THR A CA 1
ATOM 776 C C . THR A 1 97 ? 20.320 1.222 8.402 1.00 46.59 97 THR A C 1
ATOM 778 O O . THR A 1 97 ? 19.453 2.092 8.407 1.00 46.59 97 THR A O 1
ATOM 781 N N . GLY A 1 98 ? 20.585 0.443 9.450 1.00 40.88 98 GLY A N 1
ATOM 782 C CA . GLY A 1 98 ? 19.853 0.447 10.714 1.00 40.88 98 GLY A CA 1
ATOM 783 C C . GLY A 1 98 ? 19.416 1.832 11.185 1.00 40.88 98 GLY A C 1
ATOM 784 O O . GLY A 1 98 ? 20.177 2.555 11.809 1.00 40.88 98 GLY A O 1
ATOM 785 N N . ASN A 1 99 ? 18.150 2.148 10.944 1.00 45.06 99 ASN A N 1
ATOM 786 C CA . ASN A 1 99 ? 17.351 2.929 11.861 1.00 45.06 99 ASN A CA 1
ATOM 787 C C . ASN A 1 99 ? 16.087 2.106 12.073 1.00 45.06 99 ASN A C 1
ATOM 789 O O . ASN A 1 99 ? 15.187 2.074 11.240 1.00 45.06 99 ASN A O 1
ATOM 793 N N . THR A 1 100 ? 16.041 1.407 13.201 1.00 43.56 100 THR A N 1
ATOM 794 C CA . THR A 1 100 ? 14.868 0.712 13.750 1.00 43.56 100 THR A CA 1
ATOM 795 C C . THR A 1 100 ? 13.761 1.681 14.165 1.00 43.56 100 THR A C 1
ATOM 797 O O . THR A 1 100 ? 12.875 1.327 14.938 1.00 43.56 100 THR A O 1
ATOM 800 N N . GLN A 1 101 ? 13.743 2.893 13.614 1.00 46.81 101 GLN A N 1
ATOM 801 C CA . GLN A 1 101 ? 12.496 3.604 13.455 1.00 46.81 101 GLN A CA 1
ATOM 802 C C . GLN A 1 101 ? 11.747 2.860 12.361 1.00 46.81 101 GLN A C 1
ATOM 804 O O . GLN A 1 101 ? 11.823 3.178 11.176 1.00 46.81 101 GLN A O 1
ATOM 809 N N . SER A 1 102 ? 11.010 1.828 12.786 1.00 44.25 102 SER A N 1
ATOM 810 C CA . SER A 1 102 ? 9.762 1.479 12.129 1.00 44.25 102 SER A CA 1
ATOM 811 C C . SER A 1 102 ? 9.166 2.771 11.588 1.00 44.25 102 SER A C 1
ATOM 813 O O . SER A 1 102 ? 9.096 3.756 12.329 1.00 44.25 102 SER A O 1
ATOM 815 N N . LEU A 1 103 ? 8.723 2.772 10.336 1.00 40.78 103 LEU A N 1
ATOM 816 C CA . LEU A 1 103 ? 7.712 3.709 9.868 1.00 40.78 103 LEU A CA 1
ATOM 817 C C . LEU A 1 103 ? 6.423 3.434 10.673 1.00 40.78 103 LEU A C 1
ATOM 819 O O . LEU A 1 103 ? 5.392 3.032 10.147 1.00 40.78 103 LEU A O 1
ATOM 823 N N . TYR A 1 104 ? 6.489 3.658 11.988 1.00 39.84 104 TYR A N 1
ATOM 824 C CA . TYR A 1 104 ? 5.479 4.350 12.739 1.00 39.84 104 TYR A CA 1
ATOM 825 C C . TYR A 1 104 ? 5.271 5.604 11.903 1.00 39.84 104 TYR A C 1
ATOM 827 O O . TYR A 1 104 ? 5.970 6.609 12.028 1.00 39.84 104 TYR A O 1
ATOM 835 N N . LYS A 1 105 ? 4.320 5.534 10.965 1.00 35.12 105 LYS A N 1
ATOM 836 C CA . LYS A 1 105 ? 3.555 6.728 10.662 1.00 35.12 105 LYS A CA 1
ATOM 837 C C . LYS A 1 105 ? 3.293 7.329 12.033 1.00 35.12 105 LYS A C 1
ATOM 839 O O . LYS A 1 105 ? 2.766 6.633 12.902 1.00 35.12 105 LYS A O 1
ATOM 844 N N . ASN A 1 106 ? 3.683 8.579 12.225 1.00 42.59 106 ASN A N 1
ATOM 845 C CA . ASN A 1 106 ? 3.118 9.412 13.266 1.00 42.59 106 ASN A CA 1
ATOM 846 C C . ASN A 1 106 ? 1.616 9.564 12.965 1.00 42.59 106 ASN A C 1
ATOM 848 O O . ASN A 1 106 ? 1.117 10.651 12.726 1.00 42.59 106 ASN A O 1
ATOM 852 N N . LEU A 1 107 ? 0.866 8.462 12.988 1.00 42.25 107 LEU A N 1
ATOM 853 C CA . LEU A 1 107 ? -0.397 8.450 13.662 1.00 42.25 107 LEU A CA 1
ATOM 854 C C . LEU A 1 107 ? -0.001 8.542 15.139 1.00 42.25 107 LEU A C 1
ATOM 856 O O . LEU A 1 107 ? -0.071 7.582 15.898 1.00 42.25 107 LEU A O 1
ATOM 860 N N . TRP A 1 108 ? 0.363 9.753 15.562 1.00 41.06 108 TRP A N 1
ATOM 861 C CA . TRP A 1 108 ? -0.202 10.258 16.799 1.00 41.06 108 TRP A CA 1
ATOM 862 C C . TRP A 1 108 ? -1.723 10.266 16.577 1.00 41.06 108 TRP A C 1
ATOM 864 O O . TRP A 1 108 ? -2.352 11.308 16.430 1.00 41.06 108 TRP A O 1
ATOM 874 N N . SER A 1 109 ? -2.330 9.076 16.488 1.00 49.62 109 SER A N 1
ATOM 875 C CA . SER A 1 109 ? -3.664 8.920 17.012 1.00 49.62 109 SER A CA 1
ATOM 876 C C . SER A 1 109 ? -3.431 9.322 18.447 1.00 49.62 109 SER A C 1
ATOM 878 O O . SER A 1 109 ? -2.681 8.638 19.148 1.00 49.62 109 SER A O 1
ATOM 880 N N . LYS A 1 110 ? -3.944 10.492 18.838 1.00 55.34 110 LYS A N 1
ATOM 881 C CA . LYS A 1 110 ? -4.128 10.797 20.254 1.00 55.34 110 LYS A CA 1
ATOM 882 C C . LYS A 1 110 ? -4.557 9.484 20.896 1.00 55.34 110 LYS A C 1
ATOM 884 O O . LYS A 1 110 ? -5.411 8.808 20.322 1.00 55.34 110 LYS A O 1
ATOM 889 N N . ASP A 1 111 ? -3.894 9.051 21.962 1.00 66.25 111 ASP A N 1
ATOM 890 C CA . ASP A 1 111 ? -4.373 7.882 22.685 1.00 66.25 111 ASP A CA 1
ATOM 891 C C . ASP A 1 111 ? -5.831 8.179 23.039 1.00 66.25 111 ASP A C 1
ATOM 893 O O . ASP A 1 111 ? -6.101 9.055 23.859 1.00 66.25 111 ASP A O 1
ATOM 897 N N . ASN A 1 112 ? -6.766 7.555 22.320 1.00 73.56 112 ASN A N 1
ATOM 898 C CA . ASN A 1 112 ? -8.168 7.818 22.545 1.00 73.56 112 ASN A CA 1
ATOM 899 C C . ASN A 1 112 ? -8.495 7.166 23.884 1.00 73.56 112 ASN A C 1
ATOM 901 O O . ASN A 1 112 ? -8.414 5.940 24.034 1.00 73.56 112 ASN A O 1
ATOM 905 N N . THR A 1 113 ? -8.783 8.004 24.871 1.00 79.00 113 THR A N 1
ATOM 906 C CA . THR A 1 113 ? -9.297 7.572 26.162 1.00 79.00 113 THR A CA 1
ATOM 907 C C . THR A 1 113 ? -10.727 7.068 25.974 1.00 79.00 113 THR A C 1
ATOM 909 O O . THR A 1 113 ? -11.469 7.671 25.200 1.00 79.00 113 THR A O 1
ATOM 912 N N . PRO A 1 114 ? -11.121 5.978 26.648 1.00 82.38 114 PRO A N 1
ATOM 913 C CA . PRO A 1 114 ? -12.469 5.435 26.539 1.00 82.38 114 PRO A CA 1
ATOM 914 C C . PRO A 1 114 ? -13.510 6.450 27.000 1.00 82.38 114 PRO A C 1
ATOM 916 O O . PRO A 1 114 ? -13.372 7.031 28.076 1.00 82.38 114 PRO A O 1
ATOM 919 N N . SER A 1 115 ? -14.564 6.613 26.205 1.00 85.19 115 SER A N 1
ATOM 920 C CA . SER A 1 115 ? -15.798 7.266 26.640 1.00 85.19 115 SER A CA 1
ATOM 921 C C . SER A 1 115 ? -16.689 6.229 27.313 1.00 85.19 115 SER A C 1
ATOM 923 O O . SER A 1 115 ? -16.850 5.123 26.787 1.00 85.19 115 SER A O 1
ATOM 925 N N . PHE A 1 116 ? -17.237 6.570 28.479 1.00 85.19 116 PHE A N 1
ATOM 926 C CA . PHE A 1 116 ? -18.043 5.662 29.290 1.00 85.19 116 PHE A CA 1
ATOM 927 C C . PHE A 1 116 ? -19.515 6.059 29.235 1.00 85.19 116 PHE A C 1
ATOM 929 O O . PHE A 1 116 ? -19.856 7.213 29.473 1.00 85.19 116 PHE A O 1
ATOM 936 N N . TYR A 1 117 ? -20.379 5.084 28.968 1.00 84.31 117 TYR A N 1
ATOM 937 C CA . TYR A 1 117 ? -21.824 5.263 28.906 1.00 84.31 117 TYR A CA 1
ATOM 938 C C . TYR A 1 117 ? -22.512 4.270 29.831 1.00 84.31 117 TYR A C 1
ATOM 940 O O . TYR A 1 117 ? -22.248 3.066 29.773 1.00 84.31 117 TYR A O 1
ATOM 948 N N . LYS A 1 118 ? -23.429 4.765 30.658 1.00 84.25 118 LYS A N 1
ATOM 949 C CA . LYS A 1 118 ? -24.299 3.924 31.475 1.00 84.25 118 LYS A CA 1
ATOM 950 C C . LYS A 1 118 ? -25.511 3.490 30.654 1.00 84.25 118 LYS A C 1
ATOM 952 O O . LYS A 1 118 ? -26.231 4.315 30.103 1.00 84.25 118 LYS A O 1
ATOM 957 N N . LEU A 1 119 ? -25.743 2.187 30.59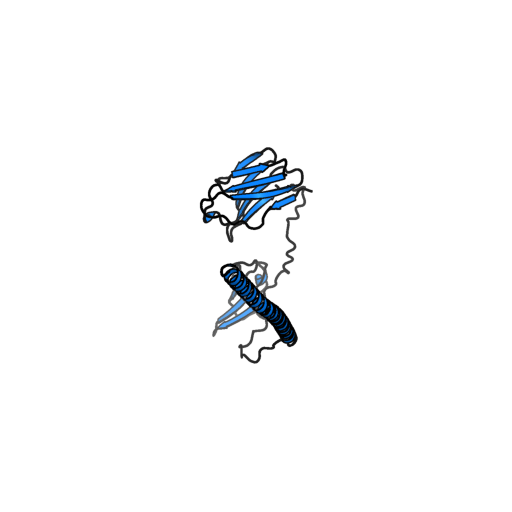6 1.00 82.50 119 LEU A N 1
ATOM 958 C CA . LEU A 1 119 ? -26.933 1.576 30.018 1.00 82.50 119 LEU A CA 1
ATOM 959 C C . LEU A 1 119 ? -27.727 0.959 31.167 1.00 82.50 119 LEU A C 1
ATOM 961 O O . LEU A 1 119 ? -27.184 0.160 31.927 1.00 82.50 119 LEU A O 1
ATOM 965 N N . SER A 1 120 ? -28.994 1.322 31.317 1.00 80.81 120 SER A N 1
ATOM 966 C CA . SER A 1 120 ? -29.864 0.762 32.353 1.00 80.81 120 SER A CA 1
ATOM 967 C C . SER A 1 120 ? -31.161 0.268 31.736 1.00 80.81 120 SER A C 1
ATOM 969 O O . SER A 1 120 ? -31.836 1.035 31.053 1.00 80.81 120 SER A O 1
ATOM 971 N N . ASP A 1 121 ? -31.510 -0.984 32.010 1.00 79.19 121 ASP A N 1
ATOM 972 C CA . ASP A 1 121 ? -32.790 -1.586 31.644 1.00 79.19 121 ASP A CA 1
ATOM 973 C C . ASP A 1 121 ? -33.373 -2.319 32.861 1.00 79.19 121 ASP A C 1
ATOM 975 O O . ASP A 1 121 ? -32.803 -3.294 33.364 1.00 79.19 121 ASP A O 1
ATOM 979 N N . GLY A 1 122 ? -34.477 -1.796 33.401 1.00 81.19 122 GLY A N 1
ATOM 980 C CA . GLY A 1 122 ? -35.076 -2.275 34.648 1.00 81.19 122 GLY A CA 1
ATOM 981 C C . GLY A 1 122 ? -34.082 -2.282 35.816 1.00 81.19 122 GLY A C 1
ATOM 982 O O . GLY A 1 122 ? -33.617 -1.233 36.253 1.00 81.19 122 GLY A O 1
ATOM 983 N N . ASN A 1 123 ? -33.763 -3.479 36.324 1.00 81.38 123 ASN A N 1
ATOM 984 C CA . ASN A 1 123 ? -32.825 -3.675 37.437 1.00 81.38 123 ASN A CA 1
ATOM 985 C C . ASN A 1 123 ? -31.384 -3.984 36.977 1.00 81.38 123 ASN A C 1
ATOM 987 O O . ASN A 1 123 ? -30.509 -4.240 37.801 1.00 81.38 123 ASN A O 1
ATOM 991 N N . THR A 1 124 ? -31.129 -4.004 35.664 1.00 79.38 124 THR A N 1
ATOM 992 C CA . THR A 1 124 ? -29.812 -4.312 35.091 1.00 79.38 124 THR A CA 1
ATOM 993 C C . THR A 1 124 ? -29.121 -3.026 34.665 1.00 79.38 124 THR A C 1
ATOM 995 O O . THR A 1 124 ? -29.642 -2.277 33.842 1.00 79.38 124 THR A O 1
ATOM 998 N N . SER A 1 125 ? -27.927 -2.778 35.205 1.00 80.25 125 SER A N 1
ATOM 999 C CA . SER A 1 125 ? -27.059 -1.675 34.788 1.00 80.25 125 SER A CA 1
ATOM 1000 C C . SER A 1 125 ? -25.776 -2.219 34.156 1.00 80.25 125 SER A C 1
ATOM 1002 O O . SER A 1 125 ? -25.139 -3.133 34.682 1.00 80.25 125 SER A O 1
ATOM 1004 N N . LEU A 1 126 ? -25.387 -1.648 33.021 1.00 86.75 126 LEU A N 1
ATOM 1005 C CA . LEU A 1 126 ? -24.172 -1.960 32.277 1.00 86.75 126 LEU A CA 1
ATOM 1006 C C . LEU A 1 126 ? -23.390 -0.668 32.040 1.00 86.75 126 LEU A C 1
ATOM 1008 O O . LEU A 1 126 ? -23.974 0.399 31.861 1.00 86.75 126 LEU A O 1
ATOM 1012 N N . CYS A 1 127 ? -22.068 -0.774 31.996 1.00 87.00 127 CYS A N 1
ATOM 1013 C CA . CYS A 1 127 ? -21.196 0.323 31.598 1.00 87.00 127 CYS A CA 1
ATOM 1014 C C . CYS A 1 127 ? -20.500 -0.050 30.284 1.00 87.00 127 CYS A C 1
ATOM 1016 O O . CYS A 1 127 ? -19.859 -1.099 30.182 1.00 87.00 127 CYS A O 1
ATOM 1018 N N . LEU A 1 128 ? -20.667 0.788 29.263 1.00 89.12 128 LEU A N 1
ATOM 1019 C CA . LEU A 1 128 ? -20.065 0.645 27.942 1.00 89.12 128 LEU A CA 1
ATOM 1020 C C . LEU A 1 128 ? -18.876 1.598 27.833 1.00 89.12 128 LEU A C 1
ATOM 1022 O O . LEU A 1 128 ? -19.050 2.807 27.923 1.00 89.12 128 LEU A O 1
ATOM 1026 N N . ALA A 1 129 ? -17.689 1.052 27.590 1.00 89.25 129 ALA A N 1
ATOM 1027 C CA . ALA A 1 129 ? -16.513 1.803 27.172 1.00 89.25 129 ALA A CA 1
ATOM 1028 C C . ALA A 1 129 ? -16.362 1.687 25.649 1.00 89.25 129 ALA A C 1
ATOM 1030 O O . ALA A 1 129 ? -16.304 0.573 25.123 1.00 89.25 129 ALA A O 1
ATOM 1031 N N . THR A 1 130 ? -16.283 2.807 24.934 1.00 88.06 130 THR A N 1
ATOM 1032 C CA . THR A 1 130 ? -16.145 2.839 23.464 1.00 88.06 130 THR A CA 1
ATOM 1033 C C . THR A 1 130 ? -15.037 3.792 23.025 1.00 88.06 130 THR A C 1
ATOM 1035 O O . THR A 1 130 ? -14.542 4.600 23.814 1.00 88.06 130 THR A O 1
ATOM 1038 N N . ASP A 1 131 ? -14.639 3.662 21.761 1.00 84.00 131 ASP A N 1
ATOM 1039 C CA . ASP A 1 131 ? -13.735 4.567 21.048 1.00 84.00 131 ASP A CA 1
ATOM 1040 C C . ASP A 1 131 ? -12.311 4.661 21.611 1.00 84.00 131 ASP A C 1
ATOM 1042 O O . ASP A 1 131 ? -11.619 5.645 21.361 1.00 84.00 131 ASP A O 1
ATOM 1046 N N . PHE A 1 132 ? -11.816 3.628 22.304 1.00 86.12 132 PHE A N 1
ATOM 1047 C CA . PHE A 1 132 ? -10.451 3.614 22.845 1.00 86.12 132 PHE A CA 1
ATOM 1048 C C . PHE A 1 132 ? -9.467 2.802 21.999 1.00 86.12 132 PHE A C 1
ATOM 1050 O O . PHE A 1 132 ? -9.831 1.818 21.362 1.00 86.12 132 PHE A O 1
ATOM 1057 N N . SER A 1 133 ? -8.188 3.189 21.997 1.00 82.00 133 SER A N 1
ATOM 1058 C CA . SER A 1 133 ? -7.152 2.553 21.158 1.00 82.00 133 SER A CA 1
ATOM 1059 C C . SER A 1 133 ? -6.331 1.473 21.874 1.00 82.00 133 SER A C 1
ATOM 1061 O O . SER A 1 133 ? -5.835 0.543 21.236 1.00 82.00 133 SER A O 1
ATOM 1063 N N . ARG A 1 134 ? -6.162 1.568 23.201 1.00 77.06 134 ARG A N 1
ATOM 1064 C CA . ARG A 1 134 ? -5.364 0.609 23.984 1.00 77.06 134 ARG A CA 1
ATOM 1065 C C . ARG A 1 134 ? -6.260 -0.454 24.607 1.00 77.06 134 ARG A C 1
ATOM 1067 O O . ARG A 1 134 ? -7.131 -0.135 25.401 1.00 77.06 134 ARG A O 1
ATOM 1074 N N . THR A 1 135 ? -5.965 -1.730 24.377 1.00 70.56 135 THR A N 1
ATOM 1075 C CA . THR A 1 135 ? -6.751 -2.872 24.897 1.00 70.56 135 THR A CA 1
ATOM 1076 C C . THR A 1 135 ? -6.878 -2.932 26.425 1.00 70.56 135 THR A C 1
ATOM 1078 O O . THR A 1 135 ? -7.727 -3.647 26.946 1.00 70.56 135 THR A O 1
ATOM 1081 N N . LYS A 1 136 ? -6.043 -2.189 27.163 1.00 76.25 136 LYS A N 1
ATOM 1082 C CA . LYS A 1 136 ? -6.100 -2.071 28.628 1.00 76.25 136 LYS A CA 1
ATOM 1083 C C . LYS A 1 136 ? -6.680 -0.738 29.119 1.00 76.25 136 LYS A C 1
ATOM 1085 O O . LYS A 1 136 ? -6.684 -0.513 30.321 1.00 76.25 136 LYS A O 1
ATOM 1090 N N . ALA A 1 137 ? -7.145 0.140 28.228 1.00 76.94 137 ALA A N 1
ATOM 1091 C CA . ALA A 1 137 ? -7.583 1.486 28.597 1.00 76.94 137 ALA A CA 1
ATOM 1092 C C . ALA A 1 137 ? -8.824 1.483 29.495 1.00 76.94 137 ALA A C 1
ATOM 1094 O O . ALA A 1 137 ? -8.878 2.264 30.432 1.00 76.94 137 ALA A O 1
ATOM 1095 N N . ALA A 1 138 ? -9.787 0.592 29.249 1.00 75.69 138 ALA A N 1
ATOM 1096 C CA . ALA A 1 138 ? -10.995 0.493 30.069 1.00 75.69 138 ALA A CA 1
ATOM 1097 C C . ALA A 1 138 ? -10.759 -0.233 31.407 1.00 75.69 138 ALA A C 1
ATOM 1099 O O . ALA A 1 138 ? -11.533 -0.055 32.341 1.00 75.69 138 ALA A O 1
ATOM 1100 N N . LYS A 1 139 ? -9.660 -0.996 31.545 1.00 78.44 139 LYS A N 1
ATOM 1101 C CA . LYS A 1 139 ? -9.325 -1.741 32.778 1.00 78.44 139 LYS A CA 1
ATOM 1102 C C . LYS A 1 139 ? -8.985 -0.841 33.968 1.00 78.44 139 LYS A C 1
ATOM 1104 O O . LYS A 1 139 ? -8.826 -1.351 35.071 1.00 78.44 139 LYS A O 1
ATOM 1109 N N . THR A 1 140 ? -8.845 0.464 33.747 1.00 69.06 140 THR A N 1
ATOM 1110 C CA . THR A 1 140 ? -8.677 1.456 34.812 1.00 69.06 140 THR A CA 1
ATOM 1111 C C . THR A 1 140 ? -9.953 1.670 35.624 1.00 69.06 140 THR A C 1
ATOM 1113 O O . THR A 1 140 ? -9.855 2.216 36.716 1.00 69.06 140 THR A O 1
ATOM 1116 N N . LYS A 1 141 ? -11.125 1.249 35.120 1.00 74.56 141 LYS A N 1
ATOM 1117 C CA . LYS A 1 141 ? -12.426 1.437 35.772 1.00 74.56 141 LYS A CA 1
ATOM 1118 C C . LYS A 1 141 ? -12.988 0.111 36.294 1.00 74.56 141 LYS A C 1
ATOM 1120 O O . LYS A 1 141 ? -12.797 -0.944 35.675 1.00 74.56 141 LYS A O 1
ATOM 1125 N N . ALA A 1 142 ? -13.661 0.159 37.443 1.00 68.81 142 ALA A N 1
ATOM 1126 C CA . ALA A 1 142 ? -14.210 -1.018 38.109 1.00 68.81 142 ALA A CA 1
ATOM 1127 C C . ALA A 1 142 ? -15.153 -1.816 37.182 1.00 68.81 142 ALA A C 1
ATOM 1129 O O . ALA A 1 142 ? -15.902 -1.257 36.382 1.00 68.81 142 ALA A O 1
ATOM 1130 N N . GLY A 1 143 ? -15.072 -3.150 37.236 1.00 73.44 143 GLY A N 1
ATOM 1131 C CA . GLY A 1 143 ? -15.883 -4.068 36.420 1.00 73.44 143 GLY A CA 1
ATOM 1132 C C . GLY A 1 143 ? -15.294 -4.445 35.051 1.00 73.44 143 GLY A C 1
ATOM 1133 O O . GLY A 1 143 ? -15.555 -5.545 34.560 1.00 73.44 143 GLY A O 1
ATOM 1134 N N . PHE A 1 144 ? -14.425 -3.618 34.461 1.00 80.31 144 PHE A N 1
ATOM 1135 C CA . PHE A 1 144 ? -13.776 -3.898 33.165 1.00 80.31 144 PHE A CA 1
ATOM 1136 C C . PHE A 1 144 ? -12.563 -4.840 33.259 1.00 80.31 144 PHE A C 1
ATOM 1138 O O . PHE A 1 144 ? -11.939 -5.190 32.256 1.00 80.31 144 PHE A O 1
ATOM 1145 N N . ASN A 1 145 ? -12.214 -5.293 34.462 1.00 76.75 145 ASN A N 1
ATOM 1146 C CA . ASN A 1 145 ? -11.216 -6.340 34.676 1.00 76.75 145 ASN A CA 1
ATOM 1147 C C . ASN A 1 145 ? -11.736 -7.751 34.340 1.00 76.75 145 ASN A C 1
ATOM 1149 O O . ASN A 1 145 ? -10.920 -8.645 34.124 1.00 76.75 145 ASN A O 1
ATOM 1153 N N . ARG A 1 146 ? -13.063 -7.948 34.288 1.00 78.06 146 ARG A N 1
ATOM 1154 C CA . ARG A 1 146 ? -13.720 -9.253 34.068 1.00 78.06 146 ARG A CA 1
ATOM 1155 C C . ARG A 1 146 ? -14.092 -9.539 32.614 1.00 78.06 146 ARG A C 1
ATOM 1157 O O . ARG A 1 146 ? -14.454 -10.668 32.303 1.00 78.06 146 ARG A O 1
ATOM 1164 N N . THR A 1 147 ? -14.050 -8.536 31.745 1.00 81.25 147 THR A N 1
ATOM 1165 C CA . THR A 1 147 ? -14.437 -8.657 30.335 1.00 81.25 147 THR A CA 1
ATOM 1166 C C . THR A 1 147 ? -13.268 -8.310 29.421 1.00 81.25 147 THR A C 1
ATOM 1168 O O . THR A 1 147 ? -12.309 -7.663 29.843 1.00 81.25 147 THR A O 1
ATOM 1171 N N . ASP A 1 148 ? -13.336 -8.757 28.168 1.00 84.31 148 ASP A N 1
ATOM 1172 C CA . ASP A 1 148 ? -12.321 -8.464 27.158 1.00 84.31 148 ASP A CA 1
ATOM 1173 C C . ASP A 1 148 ? -12.830 -7.434 26.149 1.00 84.31 148 ASP A C 1
ATOM 1175 O O . ASP A 1 148 ? -14.001 -7.421 25.764 1.00 84.31 148 ASP A O 1
ATOM 1179 N N . ALA A 1 149 ? -11.927 -6.553 25.721 1.00 87.81 149 ALA A N 1
ATOM 1180 C CA . ALA A 1 149 ? -12.213 -5.540 24.719 1.00 87.81 149 ALA A CA 1
ATOM 1181 C C . ALA A 1 149 ? -12.282 -6.159 23.315 1.00 87.81 149 ALA A C 1
ATOM 1183 O O . ALA A 1 149 ? -11.386 -6.897 22.899 1.00 87.81 149 ALA A O 1
ATOM 1184 N N . VAL A 1 150 ? -13.313 -5.800 22.553 1.00 88.94 150 VAL A N 1
ATOM 1185 C CA . VAL A 1 150 ? -13.540 -6.260 21.179 1.00 88.94 150 VAL A CA 1
ATOM 1186 C C . VAL A 1 150 ? -13.233 -5.131 20.205 1.00 88.94 150 VAL A C 1
ATOM 1188 O O . VAL A 1 150 ? -13.642 -3.988 20.396 1.00 88.94 150 VAL A O 1
ATOM 1191 N N . ARG A 1 151 ? -12.499 -5.446 19.137 1.00 84.25 151 ARG A N 1
ATOM 1192 C CA . ARG A 1 151 ? -12.116 -4.471 18.114 1.00 84.25 151 ARG A CA 1
ATOM 1193 C C . ARG A 1 151 ? -13.304 -4.110 17.217 1.00 84.25 151 ARG A C 1
ATOM 1195 O O . ARG A 1 151 ? -13.982 -4.998 16.703 1.00 84.25 151 ARG A O 1
ATOM 1202 N N . ILE A 1 152 ? -13.495 -2.819 16.953 1.00 81.44 152 ILE A N 1
ATOM 1203 C CA . ILE A 1 152 ? -14.494 -2.327 15.998 1.00 81.44 152 ILE A CA 1
ATOM 1204 C C . ILE A 1 152 ? -14.016 -2.639 14.573 1.00 81.44 152 ILE A C 1
ATOM 1206 O O . ILE A 1 152 ? -12.914 -2.257 14.166 1.00 81.44 152 ILE A O 1
ATOM 1210 N N . SER A 1 153 ? -14.845 -3.342 13.799 1.00 70.38 153 SER A N 1
ATOM 1211 C CA . SER A 1 153 ? -14.519 -3.730 12.422 1.00 70.38 153 SER A CA 1
ATOM 1212 C C . SER A 1 153 ? -14.202 -2.508 11.555 1.00 70.38 153 SER A C 1
ATOM 1214 O O . SER A 1 153 ? -14.969 -1.554 11.509 1.00 70.38 153 SER A O 1
ATOM 1216 N N . GLY A 1 154 ? -13.063 -2.541 10.856 1.00 65.75 154 GLY A N 1
ATOM 1217 C CA . GLY A 1 154 ? -12.624 -1.450 9.976 1.00 65.75 154 GLY A CA 1
ATOM 1218 C C . GLY A 1 154 ? -11.847 -0.318 10.662 1.00 65.75 154 GLY A C 1
ATOM 1219 O O . GLY A 1 154 ? -11.266 0.504 9.959 1.00 65.75 154 GLY A O 1
ATOM 1220 N N . HIS A 1 155 ? -11.748 -0.306 11.996 1.00 66.69 155 HIS A N 1
ATOM 1221 C CA . HIS A 1 155 ? -11.006 0.709 12.756 1.00 66.69 155 HIS A CA 1
ATOM 1222 C C . HIS A 1 155 ? -9.933 0.083 13.670 1.00 66.69 155 HIS A C 1
ATOM 1224 O O . HIS A 1 155 ? -9.864 -1.134 13.849 1.00 66.69 155 HIS A O 1
ATOM 1230 N N . SER A 1 156 ? -9.041 0.905 14.232 1.00 75.50 156 SER A N 1
ATOM 1231 C CA . SER A 1 156 ? -8.061 0.501 15.267 1.00 75.50 156 SER A CA 1
ATOM 1232 C C . SER A 1 156 ? -8.569 0.755 16.696 1.00 75.50 156 SER A C 1
ATOM 1234 O O . SER A 1 156 ? -7.770 0.792 17.628 1.00 75.50 156 SER A O 1
ATOM 1236 N N . LEU A 1 157 ? -9.878 0.969 16.850 1.00 83.31 157 LEU A N 1
ATOM 1237 C CA . LEU A 1 157 ? -10.547 1.256 18.118 1.00 83.31 157 LEU A CA 1
ATOM 1238 C C . LEU A 1 157 ? -11.232 0.003 18.672 1.00 83.31 157 LEU A C 1
ATOM 1240 O O . LEU A 1 157 ? -11.534 -0.939 17.930 1.00 83.31 157 LEU A O 1
ATOM 1244 N N . TYR A 1 158 ? -11.462 0.007 19.976 1.00 85.75 158 TYR A N 1
ATOM 1245 C CA . TYR A 1 158 ? -12.015 -1.096 20.746 1.00 85.75 158 TYR A CA 1
ATOM 1246 C C . TYR A 1 158 ? -13.211 -0.626 21.569 1.00 85.75 158 TYR A C 1
ATOM 1248 O O . TYR A 1 158 ? -13.249 0.520 22.015 1.00 85.75 158 TYR A O 1
ATOM 1256 N N . ASN A 1 159 ? -14.135 -1.557 21.803 1.00 89.06 159 ASN A N 1
ATOM 1257 C CA . ASN A 1 159 ? -15.284 -1.403 22.685 1.00 89.06 159 ASN A CA 1
ATOM 1258 C C . ASN A 1 159 ? -15.254 -2.495 23.754 1.00 89.06 159 ASN A C 1
ATOM 1260 O O . ASN A 1 159 ? -14.799 -3.612 23.504 1.00 89.06 159 ASN A O 1
ATOM 1264 N N . GLN A 1 160 ? -15.757 -2.196 24.944 1.00 89.94 160 GLN A N 1
ATOM 1265 C CA . GLN A 1 160 ? -15.850 -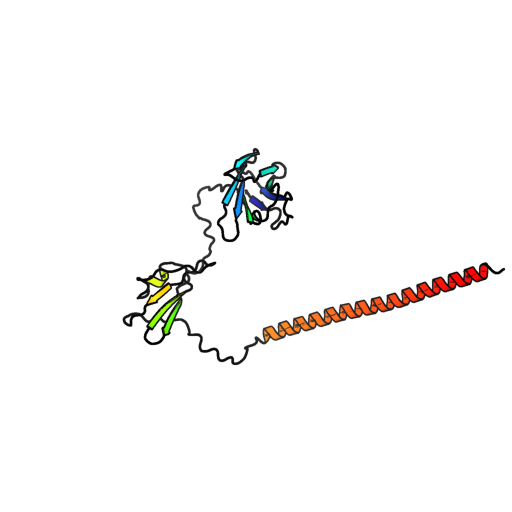3.149 26.042 1.00 89.94 160 GLN A CA 1
ATOM 1266 C C . GLN A 1 160 ? -17.096 -2.859 26.875 1.00 89.94 160 GLN A C 1
ATOM 1268 O O . GLN A 1 160 ? -17.489 -1.708 27.028 1.00 89.94 160 GLN A O 1
ATOM 1273 N N . VAL A 1 161 ? -17.716 -3.900 27.427 1.00 88.94 161 VAL A N 1
ATOM 1274 C CA . VAL A 1 161 ? -18.886 -3.785 28.307 1.00 88.94 161 VAL A CA 1
ATOM 1275 C C . VAL A 1 161 ? -18.563 -4.428 29.647 1.00 88.94 161 VAL A C 1
ATOM 1277 O O . VAL A 1 161 ? -17.916 -5.474 29.685 1.00 88.94 161 VAL A O 1
ATOM 1280 N N . ALA A 1 162 ? -19.015 -3.821 30.738 1.00 87.00 162 ALA A N 1
ATOM 1281 C CA . ALA A 1 162 ? -18.926 -4.371 32.084 1.00 87.00 162 ALA A CA 1
ATOM 1282 C C . ALA A 1 162 ? -20.302 -4.374 32.765 1.00 87.00 162 ALA A C 1
ATOM 1284 O O . ALA A 1 162 ? -21.093 -3.443 32.600 1.00 87.00 162 ALA A O 1
ATOM 1285 N N . LEU A 1 163 ? -20.572 -5.427 33.542 1.00 80.31 163 LEU A N 1
ATOM 1286 C CA . LEU A 1 163 ? -21.713 -5.489 34.457 1.00 80.31 163 LEU A CA 1
ATOM 1287 C C . LEU A 1 163 ? -21.453 -4.566 35.643 1.00 80.31 163 LEU A C 1
ATOM 1289 O O . LEU A 1 163 ? -20.439 -4.704 36.327 1.00 80.31 163 LEU A O 1
ATOM 1293 N N . TRP A 1 164 ? -22.368 -3.622 35.853 1.00 69.00 164 TRP A N 1
ATOM 1294 C CA . TRP A 1 164 ? -22.247 -2.597 36.877 1.00 69.00 164 TRP A CA 1
ATOM 1295 C C . TRP A 1 164 ? -22.958 -3.048 38.156 1.00 69.00 164 TRP A C 1
ATOM 1297 O O . TRP A 1 164 ? -24.181 -3.180 38.174 1.00 69.00 164 TRP A O 1
ATOM 1307 N N . SER A 1 165 ? -22.196 -3.275 39.228 1.00 57.59 165 SER A N 1
ATOM 1308 C CA . SER A 1 165 ? -22.709 -3.720 40.529 1.00 57.59 165 SER A CA 1
ATOM 1309 C C . SER A 1 165 ? -22.431 -2.690 41.624 1.00 57.59 165 SER A C 1
ATOM 1311 O O . SER A 1 165 ? -21.682 -2.978 42.544 1.00 57.59 165 SER A O 1
ATOM 1313 N N . GLY A 1 166 ? -23.006 -1.493 41.494 1.00 58.19 166 GLY A N 1
ATOM 1314 C CA . GLY A 1 166 ? -23.418 -0.617 42.606 1.00 58.19 166 GLY A CA 1
ATOM 1315 C C . GLY A 1 166 ? -22.406 -0.080 43.632 1.00 58.19 166 GLY A C 1
ATOM 1316 O O . GLY A 1 166 ? -22.767 0.867 44.317 1.00 58.19 166 GLY A O 1
ATOM 1317 N N . GLU A 1 167 ? -21.184 -0.591 43.748 1.00 54.12 167 GLU A N 1
ATOM 1318 C CA . GLU A 1 167 ? -20.214 -0.164 44.761 1.00 54.12 167 GLU A CA 1
ATOM 1319 C C . GLU A 1 167 ? -18.860 0.149 44.110 1.00 54.12 167 GLU A C 1
ATOM 1321 O O . GLU A 1 167 ? -18.205 -0.726 43.545 1.00 54.12 167 GLU A O 1
ATOM 1326 N N . GLU A 1 168 ? -18.511 1.436 44.220 1.00 52.94 168 GLU A N 1
ATOM 1327 C CA . GLU A 1 168 ? -17.246 2.119 43.903 1.00 52.94 168 GLU A CA 1
ATOM 1328 C C . GLU A 1 168 ? -16.936 2.397 42.400 1.00 52.94 168 GLU A C 1
ATOM 1330 O O . GLU A 1 168 ? -16.723 1.497 41.591 1.00 52.94 168 GLU A O 1
ATOM 1335 N N . ASP A 1 169 ? -16.887 3.707 42.070 1.00 54.53 169 ASP A N 1
ATOM 1336 C CA . ASP A 1 169 ? -16.396 4.406 40.849 1.00 54.53 169 ASP A CA 1
ATOM 1337 C C . ASP A 1 169 ? -17.352 4.766 39.682 1.00 54.53 169 ASP A C 1
ATOM 1339 O O . ASP A 1 169 ? -17.217 4.281 38.557 1.00 54.53 169 ASP A O 1
ATOM 1343 N N . GLU A 1 170 ? -18.271 5.708 39.936 1.00 57.94 170 GLU A N 1
ATOM 1344 C CA . GLU A 1 170 ? -19.096 6.511 39.000 1.00 57.94 170 GLU A CA 1
ATOM 1345 C C . GLU A 1 170 ? -18.788 6.370 37.485 1.00 57.94 170 GLU A C 1
ATOM 1347 O O . GLU A 1 170 ? -17.860 6.972 36.937 1.00 57.94 170 GLU A O 1
ATOM 1352 N N . CYS A 1 171 ? -19.602 5.594 36.758 1.00 70.06 171 CYS A N 1
ATOM 1353 C CA . CYS A 1 171 ? -19.629 5.563 35.288 1.00 70.06 171 CYS A CA 1
ATOM 1354 C C . CYS A 1 171 ? -20.321 6.810 34.684 1.00 70.06 171 CYS A C 1
ATOM 1356 O O . CYS A 1 171 ? -21.389 6.672 34.104 1.00 70.06 171 CYS A O 1
ATOM 1358 N N . GLU A 1 172 ? -19.702 7.995 34.773 1.00 63.16 172 GLU A N 1
ATOM 1359 C CA . GLU A 1 172 ? -19.915 9.157 33.872 1.00 63.16 172 GLU A CA 1
ATOM 1360 C C . GLU A 1 172 ? -18.530 9.778 33.547 1.00 63.16 172 GLU A C 1
ATOM 1362 O O . GLU A 1 172 ? -17.590 9.604 34.320 1.00 63.16 172 GLU A O 1
ATOM 1367 N N . GLU A 1 173 ? -18.223 10.267 32.339 1.00 54.22 173 GLU A N 1
ATOM 1368 C CA . GLU A 1 173 ? -18.749 11.483 31.709 1.00 54.22 173 GLU A CA 1
ATOM 1369 C C . GLU A 1 173 ? -18.856 11.326 30.174 1.00 54.22 173 GLU A C 1
ATOM 1371 O O . GLU A 1 173 ? -17.905 10.951 29.478 1.00 54.22 173 GLU A O 1
ATOM 1376 N N . GLY A 1 174 ? -20.044 11.632 29.659 1.00 45.75 174 GLY A N 1
ATOM 1377 C CA . GLY A 1 174 ? -20.394 11.713 28.247 1.00 45.75 174 GLY A CA 1
ATOM 1378 C C . GLY A 1 174 ? -21.865 12.099 28.165 1.00 45.75 174 GLY A C 1
ATOM 1379 O O . GLY A 1 174 ? -22.718 11.272 28.475 1.00 45.75 174 GLY A O 1
ATOM 1380 N N . GLU A 1 175 ? -22.147 13.362 27.825 1.00 41.50 175 GLU A N 1
ATOM 1381 C CA . GLU A 1 175 ? -23.500 13.931 27.725 1.00 41.50 175 GLU A CA 1
ATOM 1382 C C . GLU A 1 175 ? -24.459 12.940 27.055 1.00 41.50 175 GLU A C 1
ATOM 1384 O O . GLU A 1 175 ? -24.288 12.571 25.888 1.00 41.50 175 GLU A O 1
ATOM 1389 N N . SER A 1 176 ? -25.474 12.496 27.804 1.00 36.75 176 SER A N 1
ATOM 1390 C CA . SER A 1 176 ? -26.541 11.689 27.232 1.00 36.75 176 SER A CA 1
ATOM 1391 C C . SER A 1 176 ? -27.211 12.539 26.157 1.00 36.75 176 SER A C 1
ATOM 1393 O O . SER A 1 176 ? -27.743 13.611 26.461 1.00 36.75 176 SER A O 1
ATOM 1395 N N . ALA A 1 177 ? -27.182 12.085 24.904 1.00 36.81 177 ALA A N 1
ATOM 1396 C CA . ALA A 1 177 ? -28.028 12.664 23.878 1.00 36.81 177 ALA A CA 1
ATOM 1397 C C . ALA A 1 177 ? -29.478 12.426 24.312 1.00 36.81 177 ALA A C 1
ATOM 1399 O O . ALA A 1 177 ? -30.011 11.321 24.204 1.00 36.81 177 ALA A O 1
ATOM 1400 N N . SER A 1 178 ? -30.070 13.480 24.867 1.00 35.16 178 SER A N 1
ATOM 1401 C CA . SER A 1 178 ? -31.482 13.583 25.170 1.00 35.16 178 SER A CA 1
ATOM 1402 C C . SER A 1 178 ? -32.296 13.142 23.961 1.00 35.16 178 SER A C 1
ATOM 1404 O O . SER A 1 178 ? -31.964 13.489 22.824 1.00 35.16 178 SER A O 1
ATOM 1406 N N . GLU A 1 179 ? -33.374 12.418 24.247 1.00 33.56 179 GLU A N 1
ATOM 1407 C CA . GLU A 1 179 ? -34.599 12.319 23.460 1.00 33.56 179 GLU A CA 1
ATOM 1408 C C . GLU A 1 179 ? -34.650 13.327 22.298 1.00 33.56 179 GLU A C 1
ATOM 1410 O O . GLU A 1 179 ? -34.733 14.541 22.502 1.00 33.56 179 GLU A O 1
ATOM 1415 N N . TYR A 1 180 ? -34.570 12.827 21.061 1.00 27.97 180 TYR A N 1
ATOM 1416 C CA . TYR A 1 180 ? -34.638 13.647 19.854 1.00 27.97 180 TYR A CA 1
ATOM 1417 C C . TYR A 1 180 ? -36.077 14.157 19.673 1.00 27.97 180 TYR A C 1
ATOM 1419 O O . TYR A 1 180 ? -36.831 13.688 18.822 1.00 27.97 180 TYR A O 1
ATOM 1427 N N . ARG A 1 181 ? -36.481 15.153 20.468 1.00 31.31 181 ARG A N 1
ATOM 1428 C CA . ARG A 1 181 ? -37.525 16.084 20.046 1.00 31.31 181 ARG A CA 1
ATOM 1429 C C . ARG A 1 181 ? -36.943 16.880 18.890 1.00 31.31 181 ARG A C 1
ATOM 1431 O O . ARG A 1 181 ? -36.105 17.759 19.070 1.00 31.31 181 ARG A O 1
ATOM 1438 N N . THR A 1 182 ? -37.379 16.550 17.680 1.00 39.81 182 THR A N 1
ATOM 1439 C CA . THR A 1 182 ? -37.125 17.341 16.478 1.00 39.81 182 THR A CA 1
ATOM 1440 C C . THR A 1 182 ? -37.714 18.737 16.653 1.00 39.81 182 THR A C 1
ATOM 1442 O O . THR A 1 182 ? -38.877 18.980 16.337 1.00 39.81 182 THR A O 1
ATOM 1445 N N . SER A 1 183 ? -36.903 19.670 17.139 1.00 44.22 183 SER A N 1
ATOM 1446 C CA . SER A 1 183 ? -37.192 21.097 17.088 1.00 44.22 183 SER A CA 1
ATOM 1447 C C . SER A 1 183 ? -36.036 21.838 16.420 1.00 44.22 183 SER A C 1
ATOM 1449 O O . SER A 1 183 ? -34.960 21.983 16.987 1.00 44.22 183 SER A O 1
ATOM 1451 N N . ALA A 1 184 ? -36.337 22.317 15.209 1.00 43.25 184 ALA A N 1
ATOM 1452 C CA . ALA A 1 184 ? -35.663 23.357 14.434 1.00 43.25 184 ALA A CA 1
ATOM 1453 C C . ALA A 1 184 ? -34.213 23.089 13.978 1.00 43.25 184 ALA A C 1
ATOM 1455 O O . ALA A 1 184 ? -33.235 23.270 14.699 1.00 43.25 184 ALA A O 1
ATOM 1456 N N . LEU A 1 185 ? -34.096 22.760 12.688 1.00 47.09 185 LEU A N 1
ATOM 1457 C CA . LEU A 1 185 ? -32.866 22.734 11.898 1.00 47.09 185 LEU A CA 1
ATOM 1458 C C . LEU A 1 185 ? -32.125 24.073 12.057 1.00 47.09 185 LEU A C 1
ATOM 1460 O O . LEU A 1 185 ? -32.550 25.100 11.529 1.00 47.09 185 LEU A O 1
ATOM 1464 N N . LYS A 1 186 ? -31.018 24.074 12.802 1.00 54.31 186 LYS A N 1
ATOM 1465 C CA . LYS A 1 186 ? -30.143 25.242 12.965 1.00 54.31 186 LYS A CA 1
ATOM 1466 C C . LYS A 1 186 ? -29.310 25.398 11.688 1.00 54.31 186 LYS A C 1
ATOM 1468 O O . LYS A 1 186 ? -28.148 25.003 11.622 1.00 54.31 186 LYS A O 1
ATOM 1473 N N . VAL A 1 187 ? -29.949 25.891 10.625 1.00 59.94 187 VAL A N 1
ATOM 1474 C CA . VAL A 1 187 ? -29.307 26.133 9.328 1.00 59.94 187 VAL A CA 1
ATOM 1475 C C . VAL A 1 187 ? -28.282 27.247 9.507 1.00 59.94 187 VAL A C 1
ATOM 1477 O O . VAL A 1 187 ? -28.628 28.359 9.900 1.00 59.94 187 VAL A O 1
ATOM 1480 N N . ASN A 1 188 ? -27.011 26.965 9.228 1.00 65.69 188 ASN A N 1
ATOM 1481 C CA . ASN A 1 188 ? -25.977 27.990 9.256 1.00 65.69 188 ASN A CA 1
ATOM 1482 C C . ASN A 1 188 ? -26.287 29.020 8.155 1.00 65.69 188 ASN A C 1
ATOM 1484 O O . ASN A 1 188 ? -26.240 28.692 6.969 1.00 65.69 188 ASN A O 1
ATOM 1488 N N . MET A 1 189 ? -26.615 30.256 8.536 1.00 67.88 189 MET A N 1
ATOM 1489 C CA . MET A 1 189 ? -26.958 31.347 7.614 1.00 67.88 189 MET A CA 1
ATOM 1490 C C . MET A 1 189 ? -25.845 31.592 6.576 1.00 67.88 189 MET A C 1
ATOM 1492 O O . MET A 1 189 ? -26.132 31.951 5.438 1.00 67.88 189 MET A O 1
ATOM 1496 N N . VAL A 1 190 ? -24.590 31.282 6.924 1.00 71.75 190 VAL A N 1
ATOM 1497 C CA . VAL A 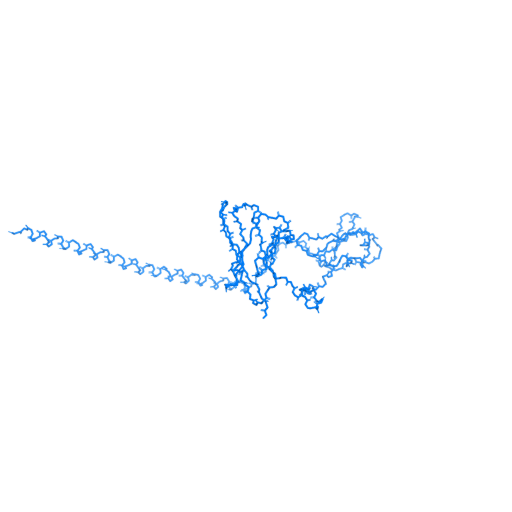1 190 ? -23.432 31.316 6.012 1.00 71.75 190 VAL A CA 1
ATOM 1498 C C . VAL A 1 190 ? -23.492 30.203 4.952 1.00 71.75 190 VAL A C 1
ATOM 1500 O O . VAL A 1 190 ? -23.069 30.388 3.817 1.00 71.75 190 VAL A O 1
ATOM 1503 N N . SER A 1 191 ? -24.058 29.039 5.277 1.00 74.75 191 SER A N 1
ATOM 1504 C CA . SER A 1 191 ? -24.264 27.952 4.310 1.00 74.75 191 SER A CA 1
ATOM 1505 C C . SER A 1 191 ? -25.368 28.297 3.304 1.00 74.75 191 SER A C 1
ATOM 1507 O O . SER A 1 191 ? -25.213 28.053 2.107 1.00 74.75 191 SER A O 1
ATOM 1509 N N . LEU A 1 192 ? -26.440 28.953 3.765 1.00 73.69 192 LEU A N 1
ATOM 1510 C CA . LEU A 1 192 ? -27.524 29.451 2.912 1.00 73.69 192 LEU A CA 1
ATOM 1511 C C . LEU A 1 192 ? -27.052 30.539 1.940 1.00 73.69 192 LEU A C 1
ATOM 1513 O O . LEU A 1 192 ? -27.437 30.508 0.772 1.00 73.69 192 LEU A O 1
ATOM 1517 N N . THR A 1 193 ? -26.186 31.462 2.373 1.00 80.81 193 THR A N 1
ATOM 1518 C CA . THR A 1 193 ? -25.630 32.482 1.470 1.00 80.81 193 THR A CA 1
ATOM 1519 C C . THR A 1 193 ? -24.713 31.863 0.418 1.00 80.81 193 THR A C 1
ATOM 1521 O O . THR A 1 193 ? -24.832 32.204 -0.755 1.00 80.81 193 THR A O 1
ATOM 1524 N N . ILE A 1 194 ? -23.870 30.890 0.780 1.00 82.69 194 ILE A N 1
ATOM 1525 C CA . ILE A 1 194 ? -23.015 30.173 -0.183 1.00 82.69 194 ILE A CA 1
ATOM 1526 C C . ILE A 1 194 ? -23.860 29.393 -1.202 1.00 82.69 194 ILE A C 1
ATOM 1528 O O . ILE A 1 194 ? -23.572 29.439 -2.400 1.00 82.69 194 ILE A O 1
ATOM 1532 N N . LEU A 1 195 ? -24.915 28.701 -0.758 1.00 82.06 195 LEU A N 1
ATOM 1533 C CA . LEU A 1 195 ? -25.851 28.011 -1.653 1.00 82.06 195 LEU A CA 1
ATOM 1534 C C . LEU A 1 195 ? -26.580 29.000 -2.575 1.00 82.06 195 LEU A C 1
ATOM 1536 O O . LEU A 1 195 ? -26.686 28.750 -3.776 1.00 82.06 195 LEU A O 1
ATOM 1540 N N . GLY A 1 196 ? -27.000 30.151 -2.046 1.00 82.44 196 GLY A N 1
ATOM 1541 C CA . GLY A 1 196 ? -27.608 31.233 -2.820 1.00 82.44 196 GLY A CA 1
ATOM 1542 C C . GLY A 1 196 ? -26.675 31.788 -3.897 1.00 82.44 196 GLY A C 1
ATOM 1543 O O . GLY A 1 196 ? -27.064 31.873 -5.061 1.00 82.44 196 GLY A O 1
ATOM 1544 N N . LEU A 1 197 ? -25.417 32.085 -3.553 1.00 85.00 197 LEU A N 1
ATOM 1545 C CA . LEU A 1 197 ? -24.411 32.523 -4.524 1.00 85.00 197 LEU A CA 1
ATOM 1546 C C . LEU A 1 197 ? -24.176 31.465 -5.612 1.00 85.00 197 LEU A C 1
ATOM 1548 O O . LEU A 1 197 ? -24.146 31.810 -6.790 1.00 85.00 197 LEU A O 1
ATOM 1552 N N . ARG A 1 198 ? -24.079 30.175 -5.256 1.00 83.69 198 ARG A N 1
ATOM 1553 C CA . ARG A 1 198 ? -23.915 29.081 -6.235 1.00 83.69 198 ARG A CA 1
ATOM 1554 C C . ARG A 1 198 ? -25.082 28.991 -7.220 1.00 83.69 198 ARG A C 1
ATOM 1556 O O . ARG A 1 198 ? -24.850 28.799 -8.412 1.00 83.69 198 ARG A O 1
ATOM 1563 N N . LEU A 1 199 ? -26.318 29.173 -6.752 1.00 84.06 199 LEU A N 1
ATOM 1564 C CA . LEU A 1 199 ? -27.504 29.190 -7.615 1.00 84.06 199 LEU A CA 1
ATOM 1565 C C . LEU A 1 199 ? -27.543 30.424 -8.528 1.00 84.06 199 LEU A C 1
ATOM 1567 O O . LEU A 1 199 ? -27.938 30.311 -9.689 1.00 84.06 199 LEU A O 1
ATOM 1571 N N . LEU A 1 200 ? -27.089 31.584 -8.045 1.00 81.94 200 LEU A N 1
ATOM 1572 C CA . LEU A 1 200 ? -26.971 32.792 -8.865 1.00 81.94 200 LEU A CA 1
ATOM 1573 C C . LEU A 1 200 ? -25.916 32.631 -9.967 1.00 81.94 200 LEU A C 1
ATOM 1575 O O . LEU A 1 200 ? -26.213 32.953 -11.117 1.00 81.94 200 LEU A O 1
ATOM 1579 N N . PHE A 1 201 ? -24.742 32.068 -9.651 1.00 84.25 201 PHE A N 1
ATOM 1580 C CA . PHE A 1 201 ? -23.711 31.749 -10.649 1.00 84.25 201 PHE A CA 1
ATOM 1581 C C . PHE A 1 201 ? -24.203 30.733 -11.687 1.00 84.25 201 PHE A C 1
ATOM 1583 O O . PHE A 1 201 ? -23.943 30.885 -12.880 1.00 84.25 201 PHE A O 1
ATOM 1590 N N . LEU A 1 202 ? -24.963 29.718 -11.265 1.00 85.88 202 LEU A N 1
ATOM 1591 C CA . LEU A 1 202 ? -25.546 28.753 -12.195 1.00 85.88 202 LEU A CA 1
ATOM 1592 C C . LEU A 1 202 ? -26.559 29.427 -13.135 1.00 85.88 202 LEU A C 1
ATOM 1594 O O . LEU A 1 202 ? -26.564 29.160 -14.337 1.00 85.88 202 LEU A O 1
ATOM 1598 N N . LYS A 1 203 ? -27.375 30.355 -12.618 1.00 81.00 203 LYS A N 1
ATOM 1599 C CA . LYS A 1 203 ? -28.356 31.104 -13.414 1.00 81.00 203 LYS A CA 1
ATOM 1600 C C . LYS A 1 203 ? -27.692 32.006 -14.459 1.00 81.00 203 LYS A C 1
ATOM 1602 O O . LYS A 1 203 ? -28.190 32.077 -15.583 1.00 81.00 203 LYS A O 1
ATOM 1607 N N . THR A 1 204 ? -26.568 32.651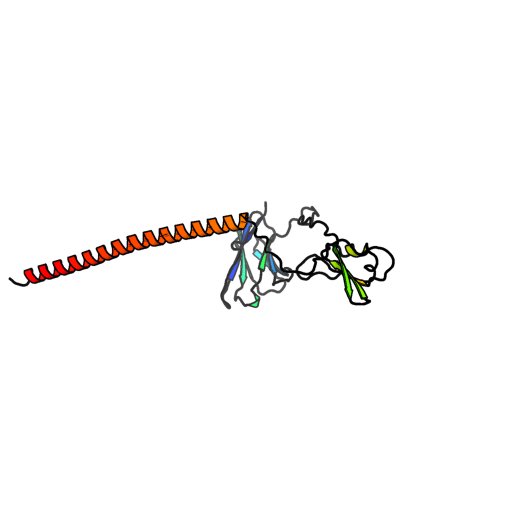 -14.140 1.00 86.62 204 THR A N 1
ATOM 1608 C CA . THR A 1 204 ? -25.804 33.444 -15.118 1.00 86.62 204 THR A CA 1
ATOM 1609 C C . THR A 1 204 ? -25.156 32.577 -16.186 1.00 86.62 204 THR A C 1
ATOM 1611 O O . THR A 1 204 ? -25.234 32.945 -17.354 1.00 86.62 204 THR A O 1
ATOM 1614 N N . ILE A 1 205 ? -24.585 31.419 -15.834 1.00 87.31 205 ILE A N 1
ATOM 1615 C CA . ILE A 1 205 ? -24.033 30.474 -16.822 1.00 87.31 205 ILE A CA 1
ATOM 1616 C C . ILE A 1 205 ? -25.132 30.013 -17.786 1.00 87.31 205 ILE A C 1
ATOM 1618 O O . ILE A 1 205 ? -24.963 30.114 -18.999 1.00 87.31 205 ILE A O 1
ATOM 1622 N N . VAL A 1 206 ? -26.286 29.583 -17.263 1.00 90.00 206 VAL A N 1
ATOM 1623 C CA . VAL A 1 206 ? -27.426 29.146 -18.086 1.00 90.00 206 VAL A CA 1
ATOM 1624 C C . VAL A 1 206 ? -27.927 30.276 -18.990 1.00 90.00 206 VAL A C 1
ATOM 1626 O O . VAL A 1 206 ? -28.168 30.045 -20.173 1.00 90.00 206 VAL A O 1
ATOM 1629 N N . PHE A 1 207 ? -28.038 31.507 -18.481 1.00 86.50 207 PHE A N 1
ATOM 1630 C CA . PHE A 1 207 ? -28.435 32.659 -19.295 1.00 86.50 207 PHE A CA 1
ATOM 1631 C C . PHE A 1 207 ? -27.421 32.965 -20.405 1.00 86.50 207 PHE A C 1
ATOM 1633 O O . PHE A 1 207 ? -27.824 33.211 -21.538 1.00 86.50 207 PHE A O 1
ATOM 1640 N N . ASN A 1 208 ? -26.118 32.904 -20.113 1.00 74.94 208 ASN A N 1
ATOM 1641 C CA . ASN A 1 208 ? -25.063 33.149 -21.099 1.00 74.94 208 ASN A CA 1
ATOM 1642 C C . ASN A 1 208 ? -25.073 32.080 -22.204 1.00 74.94 208 ASN A C 1
ATOM 1644 O O . ASN A 1 208 ? -25.011 32.404 -23.390 1.00 74.94 208 ASN A O 1
ATOM 1648 N N . VAL A 1 209 ? -25.261 30.808 -21.833 1.00 85.81 209 VAL A N 1
ATOM 1649 C CA . VAL A 1 209 ? -25.418 29.696 -22.785 1.00 85.81 209 VAL A CA 1
ATOM 1650 C C . VAL A 1 209 ? -26.672 29.880 -23.643 1.00 85.81 209 VAL A C 1
ATOM 1652 O O . VAL A 1 209 ? -26.595 29.768 -24.864 1.00 85.81 209 VAL A O 1
ATOM 1655 N N . LEU A 1 210 ? -27.817 30.226 -23.043 1.00 81.75 210 LEU A N 1
ATOM 1656 C CA . LEU A 1 210 ? -29.065 30.461 -23.778 1.00 81.75 210 LEU A CA 1
ATOM 1657 C C . LEU A 1 210 ? -28.986 31.679 -24.706 1.00 81.75 210 LEU A C 1
ATOM 1659 O O . LEU A 1 210 ? -29.495 31.617 -25.824 1.00 81.75 210 LEU A O 1
ATOM 1663 N N . MET A 1 211 ? -28.342 32.767 -24.278 1.00 79.44 211 MET A N 1
ATOM 1664 C CA . MET A 1 211 ? -28.107 33.944 -25.121 1.00 79.44 211 MET A CA 1
ATOM 1665 C C . MET A 1 211 ? -27.202 33.604 -26.304 1.00 79.44 211 MET A C 1
ATOM 1667 O O . MET A 1 211 ? -27.531 33.947 -27.439 1.00 79.44 211 MET A O 1
ATOM 1671 N N . THR A 1 212 ? -26.119 32.862 -26.067 1.00 81.00 212 THR A N 1
ATOM 1672 C CA . THR A 1 212 ? -25.204 32.420 -27.130 1.00 81.00 212 THR A CA 1
ATOM 1673 C C . THR A 1 212 ? -25.914 31.490 -28.117 1.00 81.00 212 THR A C 1
ATOM 1675 O O . THR A 1 212 ? -25.811 31.675 -29.330 1.00 81.00 212 THR A O 1
ATOM 1678 N N . LEU A 1 213 ? -26.719 30.547 -27.617 1.00 78.56 213 LEU A N 1
ATOM 1679 C CA . LEU A 1 213 ? -27.519 29.641 -28.441 1.00 78.56 213 LEU A CA 1
ATOM 1680 C C . LEU A 1 213 ? -28.569 30.399 -29.270 1.00 78.56 213 LEU A C 1
ATOM 1682 O O . LEU A 1 213 ? -28.736 30.121 -30.456 1.00 78.56 213 LEU A O 1
ATOM 1686 N N . ARG A 1 214 ? -29.255 31.391 -28.683 1.00 75.00 214 ARG A N 1
ATOM 1687 C CA . ARG A 1 214 ? -30.214 32.239 -29.413 1.00 75.00 214 ARG A CA 1
ATOM 1688 C C . ARG A 1 214 ? -29.548 33.062 -30.516 1.00 75.00 214 ARG A C 1
ATOM 1690 O O . ARG A 1 214 ? -30.133 33.185 -31.590 1.00 75.00 214 ARG A O 1
ATOM 1697 N N . LEU A 1 215 ? -28.344 33.589 -30.289 1.00 67.06 215 LEU A N 1
ATOM 1698 C CA . LEU A 1 215 ? -27.574 34.289 -31.324 1.00 67.06 215 LEU A CA 1
ATOM 1699 C C . LEU A 1 215 ? -27.196 33.342 -32.471 1.00 67.06 215 LEU A C 1
ATOM 1701 O O . LEU A 1 215 ? -27.417 33.667 -33.637 1.00 67.06 215 LEU A O 1
ATOM 1705 N N . TRP A 1 216 ? -26.730 32.133 -32.153 1.00 66.12 216 TRP A N 1
ATOM 1706 C CA . TRP A 1 216 ? -26.409 31.112 -33.155 1.00 66.12 216 TRP A CA 1
ATOM 1707 C C . TRP A 1 216 ? -27.623 30.687 -33.990 1.00 66.12 216 TRP A C 1
ATOM 1709 O O . TRP A 1 216 ? -27.522 30.569 -35.211 1.00 66.12 216 TRP A O 1
ATOM 1719 N N . ILE A 1 217 ? -28.795 30.518 -33.371 1.00 64.69 217 ILE A N 1
ATOM 1720 C CA . ILE A 1 217 ? -30.033 30.159 -34.083 1.00 64.69 217 ILE A CA 1
ATOM 1721 C C . ILE A 1 217 ? -30.469 31.277 -35.046 1.00 64.69 217 ILE A C 1
ATOM 1723 O O . ILE A 1 217 ? -30.944 30.984 -36.146 1.00 64.69 217 ILE A O 1
ATOM 1727 N N . SER A 1 218 ? -30.274 32.547 -34.682 1.00 60.62 218 SER A N 1
ATOM 1728 C CA . SER A 1 218 ? -30.572 33.686 -35.563 1.00 60.62 218 SER A CA 1
ATOM 1729 C C . SER A 1 218 ? -29.657 33.726 -36.793 1.00 60.62 218 SER A C 1
ATOM 1731 O O . SER A 1 218 ? -30.147 33.915 -37.908 1.00 60.62 218 SER A O 1
ATOM 1733 N N . HIS A 1 219 ? -28.356 33.461 -36.623 1.00 60.31 219 HIS A N 1
ATOM 1734 C CA . HIS A 1 219 ? -27.417 33.349 -37.746 1.00 60.31 219 HIS A CA 1
ATOM 1735 C C . HIS A 1 219 ? -27.699 32.122 -38.625 1.00 60.31 219 HIS A C 1
ATOM 1737 O O . HIS A 1 219 ? -27.597 32.210 -39.846 1.00 60.31 219 HIS A O 1
ATOM 1743 N N . CYS A 1 220 ? -28.123 30.999 -38.037 1.00 57.06 220 CYS A N 1
ATOM 1744 C CA . CYS A 1 220 ? -28.448 29.781 -38.780 1.00 57.06 220 CYS A CA 1
ATOM 1745 C C . CYS A 1 220 ? -29.700 29.957 -39.663 1.00 57.06 220 CYS A C 1
ATOM 1747 O O . CYS A 1 220 ? -29.708 29.540 -40.820 1.00 57.06 220 CYS A O 1
ATOM 1749 N N . LYS A 1 221 ? -30.733 30.663 -39.175 1.00 62.88 221 LYS A N 1
ATOM 1750 C CA . LYS A 1 221 ? -31.915 31.003 -39.990 1.00 62.88 221 LYS A CA 1
ATOM 1751 C C . LYS A 1 221 ? -31.571 31.929 -41.160 1.00 62.88 221 LYS A C 1
ATOM 1753 O O . LYS A 1 221 ? -32.044 31.690 -42.268 1.00 62.88 221 LYS A O 1
ATOM 1758 N N . TYR A 1 222 ? -30.720 32.933 -40.941 1.00 63.41 222 TYR A N 1
ATOM 1759 C CA . TYR A 1 222 ? -30.241 33.816 -42.012 1.00 63.41 222 TYR A CA 1
ATOM 1760 C C . TYR A 1 222 ? -29.375 33.067 -43.035 1.00 63.41 222 TYR A C 1
ATOM 1762 O O . TYR A 1 222 ? -29.540 33.260 -44.236 1.00 63.41 222 TYR A O 1
ATOM 1770 N N . TYR A 1 223 ? -28.504 32.163 -42.577 1.00 64.25 223 TYR A N 1
ATOM 1771 C CA . TYR A 1 223 ? -27.660 31.340 -43.446 1.00 64.25 223 TYR A CA 1
ATOM 1772 C C . TYR A 1 223 ? -28.483 30.394 -44.331 1.00 64.25 223 TYR A C 1
ATOM 1774 O O . TYR A 1 223 ? -28.215 30.284 -45.527 1.00 64.25 223 TYR A O 1
ATOM 1782 N N . ILE A 1 224 ? -29.518 29.757 -43.771 1.00 67.31 224 ILE A N 1
ATOM 1783 C CA . ILE A 1 224 ? -30.451 28.908 -44.525 1.00 67.31 224 ILE A CA 1
ATOM 1784 C C . ILE A 1 224 ? -31.250 29.746 -45.532 1.00 67.31 224 ILE A C 1
ATOM 1786 O O . ILE A 1 224 ? -31.355 29.353 -46.692 1.00 67.31 224 ILE A O 1
ATOM 1790 N N . TYR A 1 225 ? -31.760 30.916 -45.130 1.00 67.25 225 TYR A N 1
ATOM 1791 C CA . TYR A 1 225 ? -32.519 31.796 -46.025 1.00 67.25 225 TYR A CA 1
ATOM 1792 C C . TYR A 1 225 ? -31.667 32.296 -47.203 1.00 67.25 225 TYR A C 1
ATOM 1794 O O . TYR A 1 225 ? -32.110 32.242 -48.348 1.00 67.25 225 TYR A O 1
ATOM 1802 N N . ILE A 1 226 ? -30.415 32.694 -46.948 1.00 70.06 226 ILE A N 1
ATOM 1803 C CA . ILE A 1 226 ? -29.460 33.102 -47.988 1.00 70.06 226 ILE A CA 1
ATOM 1804 C C . ILE A 1 226 ? -29.123 31.931 -48.923 1.00 70.06 226 ILE A C 1
ATOM 1806 O O . ILE A 1 226 ? -29.139 32.108 -50.138 1.00 70.06 226 ILE A O 1
ATOM 1810 N N . ASN A 1 227 ? -28.866 30.727 -48.398 1.00 69.31 227 ASN A N 1
ATOM 1811 C CA . ASN A 1 227 ? -28.559 29.560 -49.238 1.00 69.31 227 ASN A CA 1
ATOM 1812 C C . ASN A 1 227 ? -29.735 29.159 -50.140 1.00 69.31 227 ASN A C 1
ATOM 1814 O O . ASN A 1 227 ? -29.534 28.828 -51.310 1.00 69.31 227 ASN A O 1
ATOM 1818 N N . ILE A 1 228 ? -30.962 29.211 -49.615 1.00 75.06 228 ILE A N 1
ATOM 1819 C CA . ILE A 1 228 ? -32.177 28.934 -50.389 1.00 75.06 228 ILE A CA 1
ATOM 1820 C C . ILE A 1 228 ? -32.374 30.007 -51.464 1.00 75.06 228 ILE A C 1
ATOM 1822 O O . ILE A 1 228 ? -32.588 29.664 -52.625 1.00 75.06 228 ILE A O 1
ATOM 1826 N N . TYR A 1 229 ? -32.235 31.289 -51.113 1.00 77.69 229 TYR A N 1
ATOM 1827 C CA . TYR A 1 229 ? -32.381 32.392 -52.063 1.00 77.69 229 TYR A CA 1
ATOM 1828 C C . TYR A 1 229 ? -31.348 32.315 -53.199 1.00 77.69 229 TYR A C 1
ATOM 1830 O O . TYR A 1 229 ? -31.713 32.426 -54.367 1.00 77.69 229 TYR A O 1
ATOM 1838 N N . ILE A 1 230 ? -30.078 32.034 -52.882 1.00 77.25 230 ILE A N 1
ATOM 1839 C CA . ILE A 1 230 ? -29.012 31.857 -53.881 1.00 77.25 230 ILE A CA 1
ATOM 1840 C C . ILE A 1 230 ? -29.308 30.664 -54.798 1.00 77.25 230 ILE A C 1
ATOM 1842 O O . ILE A 1 230 ? -29.200 30.798 -56.017 1.00 77.25 230 ILE A O 1
ATOM 1846 N N . ARG A 1 231 ? -29.719 29.509 -54.253 1.00 80.38 231 ARG A N 1
ATOM 1847 C CA . ARG A 1 231 ? -30.064 28.338 -55.079 1.00 80.38 231 ARG A CA 1
ATOM 1848 C C . ARG A 1 231 ? -31.243 28.608 -56.011 1.00 80.38 231 ARG A C 1
ATOM 1850 O O . ARG A 1 231 ? -31.179 28.213 -57.171 1.00 80.38 231 ARG A O 1
ATOM 1857 N N . ILE A 1 232 ? -32.285 29.285 -55.529 1.00 83.25 232 ILE A N 1
ATOM 1858 C CA . ILE A 1 232 ? -33.451 29.645 -56.348 1.00 83.25 232 ILE A CA 1
ATOM 1859 C C . ILE A 1 232 ? -33.044 30.626 -57.453 1.00 83.25 232 ILE A C 1
ATOM 1861 O O . ILE A 1 232 ? -33.392 30.411 -58.611 1.00 83.25 232 ILE A O 1
ATOM 1865 N N . TYR A 1 233 ? -32.265 31.660 -57.128 1.00 82.75 233 TYR A N 1
ATOM 1866 C CA . TYR A 1 233 ? -31.844 32.666 -58.104 1.00 82.75 233 TYR A CA 1
ATOM 1867 C C . TYR A 1 233 ? -30.952 32.076 -59.206 1.00 82.75 233 TYR A C 1
ATOM 1869 O O . TYR A 1 233 ? -31.170 32.347 -60.385 1.00 82.75 233 TYR A O 1
ATOM 1877 N N . ILE A 1 234 ? -29.999 31.209 -58.841 1.00 82.94 234 ILE A N 1
ATOM 1878 C CA . ILE A 1 234 ? -29.166 30.478 -59.808 1.00 82.94 234 ILE A CA 1
ATOM 1879 C C . ILE A 1 234 ? -30.036 29.601 -60.715 1.00 82.94 234 ILE A C 1
ATOM 1881 O O . ILE A 1 234 ? -29.844 29.605 -61.927 1.00 82.94 234 ILE A O 1
ATOM 1885 N N . TYR A 1 235 ? -31.010 28.878 -60.155 1.00 78.12 235 TYR A N 1
ATOM 1886 C CA . TYR A 1 235 ? -31.877 27.997 -60.940 1.00 78.12 235 TYR A CA 1
ATOM 1887 C C . TYR A 1 235 ? -32.749 28.776 -61.933 1.00 78.12 235 TYR A C 1
ATOM 1889 O O . TYR A 1 235 ? -32.852 28.388 -63.094 1.00 78.12 235 TYR A O 1
ATOM 1897 N N . ILE A 1 236 ? -33.317 29.910 -61.509 1.00 81.38 236 ILE A N 1
ATOM 1898 C CA . ILE A 1 236 ? -34.084 30.805 -62.385 1.00 81.38 236 ILE A CA 1
ATOM 1899 C C . ILE A 1 236 ? -33.196 31.358 -63.508 1.00 81.38 236 ILE A C 1
ATOM 1901 O O . ILE A 1 236 ? -33.603 31.339 -64.665 1.00 81.38 236 ILE A O 1
ATOM 1905 N N . TYR A 1 237 ? -31.976 31.808 -63.199 1.00 73.12 237 TYR A N 1
ATOM 1906 C CA . TYR A 1 237 ? -31.058 32.359 -64.202 1.00 73.12 237 TYR A CA 1
ATOM 1907 C C . TYR A 1 237 ? -30.620 31.306 -65.229 1.00 73.12 237 TYR A C 1
ATOM 1909 O O . TYR A 1 237 ? -30.601 31.583 -66.425 1.00 73.12 237 TYR A O 1
ATOM 1917 N N . ILE A 1 238 ? -30.340 30.078 -64.781 1.00 72.69 238 ILE A N 1
ATOM 1918 C CA . ILE A 1 238 ? -30.059 28.941 -65.668 1.00 72.69 238 ILE A CA 1
ATOM 1919 C C . ILE A 1 238 ? -31.268 28.642 -66.561 1.00 72.69 238 ILE A C 1
ATOM 1921 O O . ILE A 1 238 ? -31.102 28.457 -67.761 1.00 72.69 238 ILE A O 1
ATOM 1925 N N . TYR A 1 239 ? -32.484 28.631 -66.009 1.00 66.12 239 TYR A N 1
ATOM 1926 C CA . TYR A 1 239 ? -33.696 28.373 -66.788 1.00 66.12 239 TYR A CA 1
ATOM 1927 C C . TYR A 1 239 ? -33.956 29.461 -67.843 1.00 66.12 239 TYR A C 1
ATOM 1929 O O . TYR A 1 239 ? -34.331 29.140 -68.965 1.00 66.12 239 TYR A O 1
ATOM 1937 N N . ILE A 1 240 ? -33.680 30.732 -67.523 1.00 70.88 240 ILE A N 1
ATOM 1938 C CA . ILE A 1 240 ? -33.724 31.844 -68.489 1.00 70.88 240 ILE A CA 1
ATOM 1939 C C . ILE A 1 240 ? -32.675 31.659 -69.598 1.00 70.88 240 ILE A C 1
ATOM 1941 O O . ILE A 1 240 ? -32.985 31.886 -70.760 1.00 70.88 240 ILE A O 1
ATOM 1945 N N . TYR A 1 241 ? -31.460 31.203 -69.275 1.00 62.94 241 TYR A N 1
ATOM 1946 C CA . TYR A 1 241 ? -30.416 30.927 -70.277 1.00 62.94 241 TYR A CA 1
ATOM 1947 C C . TYR A 1 241 ? -30.713 29.725 -71.180 1.00 62.94 241 TYR A C 1
ATOM 1949 O O . TYR A 1 241 ? -30.162 29.637 -72.271 1.00 62.94 241 TYR A O 1
ATOM 1957 N N . ILE A 1 242 ? -31.548 28.789 -70.729 1.00 64.88 242 ILE A N 1
ATOM 1958 C CA . ILE A 1 242 ? -31.937 27.602 -71.506 1.00 64.88 242 ILE A CA 1
ATOM 1959 C C . ILE A 1 242 ? -33.091 27.914 -72.480 1.00 64.88 242 ILE A C 1
ATOM 1961 O O . ILE A 1 242 ? -33.372 27.124 -73.377 1.00 64.88 242 ILE A O 1
ATOM 1965 N N . TYR A 1 243 ? -33.729 29.079 -72.354 1.00 50.72 243 TYR A N 1
ATOM 1966 C CA . TYR A 1 243 ? -34.813 29.532 -73.223 1.00 50.72 243 TYR A CA 1
ATOM 1967 C C . TYR A 1 243 ? -34.416 30.801 -73.999 1.00 50.72 243 TYR A C 1
ATOM 1969 O O . TYR A 1 243 ? -34.902 31.878 -73.676 1.00 50.72 243 TYR A O 1
ATOM 1977 N N . ILE A 1 244 ? -33.544 30.661 -75.005 1.00 53.69 244 ILE A N 1
ATOM 1978 C CA . ILE A 1 244 ? -33.371 31.460 -76.247 1.00 53.69 244 ILE A CA 1
ATOM 1979 C C . ILE A 1 244 ? -32.488 30.616 -77.175 1.00 53.69 244 ILE A C 1
ATOM 1981 O O . ILE A 1 244 ? -32.782 30.594 -78.390 1.00 53.69 244 ILE A O 1
#

Foldseek 3Di:
DKDKDWPDPDDDDDFFAKDKGKMAIDDQAAKKWKWWAAVPGDTDTAWMAGLVGDIDGDDDPWDKDADNVRRMIIIMDHGDDPVRPTDMDIDTDDPCPDDPPDPPVPPPPVQDQWAWDWDDDPPWIKIKTWFGQDQCRCVVAPQQVVWGWDDDPPDSITMIMGGDDDDDDDRDDDDDPPDPPPDDDPDDVVVVVVVVVVVVVVVVVVVVVVVVVVVVVVVVVVVVVVVVVVVVVVVVVVVVVVPD

pLDDT: mean 77.31, std 16.68, range [27.97, 96.94]